Protein AF-A0A9D5HM22-F1 (afdb_monomer_lite)

Structure (mmCIF, N/CA/C/O backbone):
data_AF-A0A9D5HM22-F1
#
_entry.id   AF-A0A9D5HM22-F1
#
loop_
_atom_site.group_PDB
_atom_site.id
_atom_site.type_symbol
_atom_site.label_atom_id
_atom_site.label_alt_id
_atom_site.label_comp_id
_atom_site.label_asym_id
_atom_site.label_entity_id
_atom_site.label_seq_id
_atom_site.pdbx_PDB_ins_code
_atom_site.Cartn_x
_atom_site.Cartn_y
_atom_site.Cartn_z
_atom_site.occupancy
_atom_site.B_iso_or_equiv
_atom_site.auth_seq_id
_atom_site.auth_comp_id
_atom_site.auth_asym_id
_atom_site.auth_atom_id
_atom_site.pdbx_PDB_model_num
ATOM 1 N N . MET A 1 1 ? -10.443 -5.297 -2.983 1.00 92.12 1 MET A N 1
ATOM 2 C CA . MET A 1 1 ? -9.028 -5.478 -3.339 1.00 92.12 1 MET A CA 1
ATOM 3 C C . MET A 1 1 ? -8.253 -5.676 -2.056 1.00 92.12 1 MET A C 1
ATOM 5 O O . MET A 1 1 ? -8.544 -4.969 -1.092 1.00 92.12 1 MET A O 1
ATOM 9 N N . PRO A 1 2 ? -7.301 -6.613 -2.007 1.00 94.88 2 PRO A N 1
ATOM 10 C CA . PRO A 1 2 ? -6.424 -6.760 -0.857 1.00 94.88 2 PRO A CA 1
ATOM 11 C C . PRO A 1 2 ? -5.623 -5.478 -0.604 1.00 94.88 2 PRO A C 1
ATOM 13 O O . PRO A 1 2 ? -5.196 -4.799 -1.541 1.00 94.88 2 PRO A O 1
ATOM 16 N N . MET A 1 3 ? -5.405 -5.179 0.677 1.00 96.56 3 MET A N 1
ATOM 17 C CA . MET A 1 3 ? -4.401 -4.218 1.127 1.00 96.56 3 MET A CA 1
ATOM 18 C C . MET A 1 3 ? -3.276 -4.972 1.835 1.00 96.56 3 MET A C 1
ATOM 20 O O . MET A 1 3 ? -3.534 -5.778 2.735 1.00 96.56 3 MET A O 1
ATOM 24 N N . VAL A 1 4 ? -2.039 -4.686 1.434 1.00 95.44 4 VAL A N 1
ATOM 25 C CA . VAL A 1 4 ? -0.818 -5.253 2.011 1.00 95.44 4 VAL A CA 1
ATOM 26 C C . VAL A 1 4 ? 0.043 -4.116 2.552 1.00 95.44 4 VAL A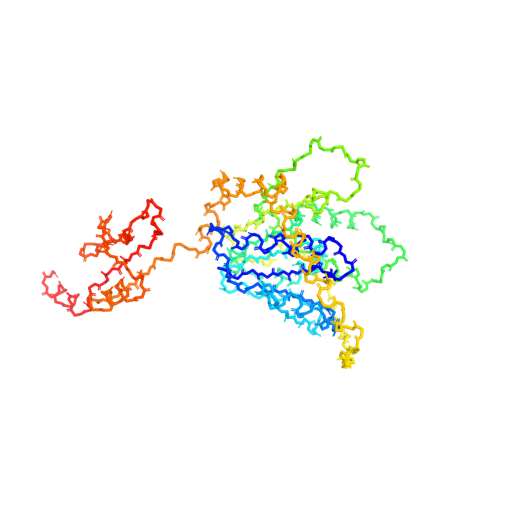 C 1
ATOM 28 O O . VAL A 1 4 ? 0.354 -3.180 1.820 1.00 95.44 4 VAL A O 1
ATOM 31 N N . ILE A 1 5 ? 0.424 -4.190 3.826 1.00 93.12 5 ILE A N 1
ATOM 32 C CA . ILE A 1 5 ? 1.254 -3.189 4.500 1.00 93.12 5 ILE A CA 1
ATOM 33 C C . ILE A 1 5 ? 2.671 -3.729 4.684 1.00 93.12 5 ILE A C 1
ATOM 35 O O . ILE A 1 5 ? 2.845 -4.814 5.248 1.00 93.12 5 ILE A O 1
ATOM 39 N N . TYR A 1 6 ? 3.674 -2.947 4.278 1.00 88.94 6 TYR A N 1
ATOM 40 C CA . TYR A 1 6 ? 5.082 -3.176 4.622 1.00 88.94 6 TYR A CA 1
ATOM 41 C C . TYR A 1 6 ? 5.637 -2.050 5.483 1.00 88.94 6 TYR A C 1
ATOM 43 O O . TYR A 1 6 ? 5.217 -0.906 5.374 1.00 88.94 6 TYR A O 1
ATOM 51 N N . GLY A 1 7 ? 6.617 -2.372 6.328 1.00 78.50 7 GLY A N 1
ATOM 52 C CA . GLY A 1 7 ? 7.385 -1.351 7.044 1.00 78.50 7 GLY A CA 1
ATOM 53 C C . GLY A 1 7 ? 6.631 -0.625 8.161 1.00 78.50 7 GLY A C 1
ATOM 54 O O . GLY A 1 7 ? 7.113 0.403 8.618 1.00 78.50 7 GLY A O 1
ATOM 55 N N . LEU A 1 8 ? 5.501 -1.163 8.640 1.00 84.00 8 LEU A N 1
ATOM 56 C CA . LEU A 1 8 ? 4.695 -0.537 9.698 1.00 84.00 8 LEU A CA 1
ATOM 57 C C . LEU A 1 8 ? 5.488 -0.283 10.995 1.00 84.00 8 LEU A C 1
ATOM 59 O O . LEU A 1 8 ? 5.254 0.702 11.688 1.00 84.00 8 LEU A O 1
ATOM 63 N N . GLY A 1 9 ? 6.429 -1.170 11.330 1.00 79.06 9 GLY A N 1
ATOM 64 C CA . GLY A 1 9 ? 7.150 -1.136 12.602 1.00 79.06 9 GLY A CA 1
ATOM 65 C C . GLY A 1 9 ? 6.296 -1.582 13.797 1.00 79.06 9 GLY A C 1
ATOM 66 O O . GLY A 1 9 ? 5.191 -2.097 13.642 1.00 79.06 9 GLY A O 1
ATOM 67 N N . SER A 1 10 ? 6.840 -1.407 15.005 1.00 83.31 10 SER A N 1
ATOM 68 C CA . SER A 1 10 ? 6.205 -1.822 16.267 1.00 83.31 10 SER A CA 1
ATOM 69 C C . SER A 1 10 ? 5.155 -0.806 16.724 1.00 83.31 10 SER A C 1
ATOM 71 O O . SER A 1 10 ? 5.486 0.336 17.056 1.00 83.31 10 SER A O 1
ATOM 73 N N . ILE A 1 11 ? 3.891 -1.229 16.796 1.00 86.06 11 ILE A N 1
ATOM 74 C CA . ILE A 1 11 ? 2.782 -0.390 17.280 1.00 86.06 11 ILE A CA 1
ATOM 75 C C . ILE A 1 11 ? 2.808 -0.191 18.802 1.00 86.06 11 ILE A C 1
ATOM 77 O O . ILE A 1 11 ? 2.255 0.783 19.303 1.00 86.06 11 ILE A O 1
ATOM 81 N N . GLN A 1 12 ? 3.468 -1.069 19.557 1.00 83.44 12 GLN A N 1
ATOM 82 C CA . GLN A 1 12 ? 3.618 -0.914 21.003 1.00 83.44 12 GLN A CA 1
ATOM 83 C C . GLN A 1 12 ? 4.567 0.235 21.353 1.00 83.44 12 GLN A C 1
ATOM 85 O O . GLN A 1 12 ? 4.335 0.958 22.323 1.00 83.44 12 GLN A O 1
ATOM 90 N N . CYS A 1 13 ? 5.631 0.405 20.564 1.00 77.38 13 CYS A N 1
ATOM 91 C CA . CYS A 1 13 ? 6.714 1.338 20.866 1.00 77.38 13 CYS A CA 1
ATOM 92 C C . CYS A 1 13 ? 6.671 2.621 20.027 1.00 77.38 13 CYS A C 1
ATOM 94 O O . CYS A 1 13 ? 7.284 3.616 20.411 1.00 77.38 13 CYS A O 1
ATOM 96 N N . SER A 1 14 ? 5.966 2.626 18.892 1.00 78.56 14 SER A N 1
ATOM 97 C CA . SER A 1 14 ? 5.944 3.761 17.968 1.00 78.56 14 SER A CA 1
ATOM 98 C C . SER A 1 14 ? 4.543 4.340 17.823 1.00 78.56 14 SER A C 1
ATOM 100 O O . SER A 1 14 ? 3.608 3.676 17.379 1.00 78.56 14 SER A O 1
ATOM 102 N N . TYR A 1 15 ? 4.396 5.621 18.171 1.00 81.00 15 TYR A N 1
ATOM 103 C CA . TYR A 1 15 ? 3.183 6.375 17.853 1.00 81.00 15 TYR A CA 1
ATOM 104 C C . TYR A 1 15 ? 2.975 6.475 16.335 1.00 81.00 15 TYR A C 1
ATOM 106 O O . TYR A 1 15 ? 1.860 6.275 15.869 1.00 81.00 15 TYR A O 1
ATOM 114 N N . ALA A 1 16 ? 4.047 6.646 15.553 1.00 80.25 16 ALA A N 1
ATOM 115 C CA . ALA A 1 16 ? 3.956 6.679 14.093 1.00 80.25 16 ALA A CA 1
ATOM 116 C C . ALA A 1 16 ? 3.427 5.363 13.500 1.00 80.25 16 ALA A C 1
ATOM 118 O O . ALA A 1 16 ? 2.572 5.392 12.622 1.00 80.25 16 ALA A O 1
ATOM 119 N N . ALA A 1 17 ? 3.858 4.212 14.029 1.00 84.06 17 ALA A N 1
ATOM 120 C CA . ALA A 1 17 ? 3.351 2.907 13.598 1.00 84.06 17 ALA A CA 1
ATOM 121 C C . ALA A 1 17 ? 1.854 2.748 13.907 1.00 84.06 17 ALA A C 1
ATOM 123 O O . ALA A 1 17 ? 1.083 2.277 13.071 1.00 84.06 17 ALA A O 1
ATOM 124 N N . ARG A 1 18 ? 1.412 3.184 15.096 1.00 88.31 18 ARG A N 1
ATOM 125 C CA . ARG A 1 18 ? -0.017 3.196 15.457 1.00 88.31 18 ARG A CA 1
ATOM 126 C C . ARG A 1 18 ? -0.817 4.091 14.528 1.00 88.31 18 ARG A C 1
ATOM 128 O O . ARG A 1 18 ? -1.874 3.688 14.055 1.00 88.31 18 ARG A O 1
ATOM 135 N N . PHE A 1 19 ? -0.289 5.273 14.239 1.00 87.19 19 PHE A N 1
ATOM 136 C CA . PHE A 1 19 ? -0.920 6.250 13.368 1.00 87.19 19 PHE A CA 1
ATOM 137 C C . PHE A 1 19 ? -1.074 5.724 11.935 1.00 87.19 19 PHE A C 1
ATOM 139 O O . PHE A 1 19 ? -2.154 5.792 11.356 1.00 87.19 19 PHE A O 1
ATOM 146 N N . GLN A 1 20 ? -0.033 5.098 11.389 1.00 88.06 20 GLN A N 1
ATOM 147 C CA . GLN A 1 20 ? -0.060 4.460 10.070 1.00 88.06 20 GLN A CA 1
ATOM 148 C C . GLN A 1 20 ? -1.038 3.282 10.018 1.00 88.06 20 GLN A C 1
ATOM 150 O O . GLN A 1 20 ? -1.771 3.127 9.041 1.00 88.06 20 GLN A O 1
ATOM 155 N N . LEU A 1 21 ? -1.106 2.465 11.073 1.00 92.50 21 LEU A N 1
ATOM 156 C CA . LEU A 1 21 ? -2.092 1.388 11.147 1.00 92.50 21 LEU A CA 1
ATOM 157 C C . LEU A 1 21 ? -3.516 1.947 11.216 1.00 92.50 21 LEU A C 1
ATOM 159 O O . LEU A 1 21 ? -4.390 1.480 10.489 1.00 92.50 21 LEU A O 1
ATOM 163 N N . ALA A 1 22 ? -3.748 2.957 12.056 1.00 93.81 22 ALA A N 1
ATOM 164 C CA . ALA A 1 22 ? -5.028 3.650 12.143 1.00 93.81 22 ALA A CA 1
ATOM 165 C C . ALA A 1 22 ? -5.446 4.206 10.777 1.00 93.81 22 ALA A C 1
ATOM 167 O O . ALA A 1 22 ? -6.582 4.021 10.348 1.00 93.81 22 ALA A O 1
ATOM 168 N N . TYR A 1 23 ? -4.500 4.794 10.052 1.00 91.38 23 TYR A N 1
ATOM 169 C CA . TYR A 1 23 ? -4.712 5.309 8.711 1.00 91.38 23 TYR A CA 1
ATOM 170 C C . TYR A 1 23 ? -5.111 4.219 7.714 1.00 91.38 23 TYR A C 1
ATOM 172 O O . TYR A 1 23 ? -6.118 4.360 7.026 1.00 91.38 23 TYR A O 1
ATOM 180 N N . ALA A 1 24 ? -4.406 3.088 7.683 1.00 93.62 24 ALA A N 1
ATOM 181 C CA . ALA A 1 24 ? -4.777 1.953 6.839 1.00 93.62 24 ALA A CA 1
ATOM 182 C C . ALA A 1 24 ? -6.176 1.396 7.170 1.00 93.62 24 ALA A C 1
ATOM 184 O O . ALA A 1 24 ? -6.954 1.058 6.274 1.00 93.62 24 ALA A O 1
ATOM 185 N N . LEU A 1 25 ? -6.519 1.329 8.462 1.00 95.25 25 LEU A N 1
ATOM 186 C CA . LEU A 1 25 ? -7.837 0.892 8.925 1.00 95.25 25 LEU A CA 1
ATOM 187 C C . LEU A 1 25 ? -8.950 1.843 8.476 1.00 95.25 25 LEU A C 1
ATOM 189 O O . LEU A 1 25 ? -10.038 1.372 8.145 1.00 95.25 25 LEU A O 1
ATOM 193 N N . LEU A 1 26 ? -8.674 3.147 8.452 1.00 93.31 26 LEU A N 1
ATOM 194 C CA . LEU A 1 26 ? -9.595 4.171 7.976 1.00 93.31 26 LEU A CA 1
ATOM 195 C C . LEU A 1 26 ? -9.706 4.190 6.446 1.00 93.31 26 LEU A C 1
ATOM 197 O O . LEU A 1 26 ? -10.816 4.261 5.927 1.00 93.31 26 LEU A O 1
ATOM 201 N N . LEU A 1 27 ? -8.602 4.010 5.712 1.00 91.00 27 LEU A N 1
ATOM 202 C CA . LEU A 1 27 ? -8.627 3.838 4.254 1.00 91.00 27 LEU A CA 1
ATOM 203 C C . LEU A 1 27 ? -9.544 2.689 3.832 1.00 91.00 27 LEU A C 1
ATOM 205 O O . LEU A 1 27 ? -10.263 2.803 2.843 1.00 91.00 27 LEU A O 1
ATOM 209 N N . ARG A 1 28 ? -9.574 1.594 4.601 1.00 92.75 28 ARG A N 1
ATOM 210 C CA . ARG A 1 28 ? -10.496 0.474 4.359 1.00 92.75 28 ARG A CA 1
ATOM 211 C C . ARG A 1 28 ? -11.974 0.882 4.414 1.00 92.75 28 ARG A C 1
ATOM 213 O O . ARG A 1 28 ? -12.803 0.210 3.806 1.00 92.75 28 ARG A O 1
ATOM 220 N N . GLU A 1 29 ? -12.317 1.960 5.116 1.00 90.50 29 GLU A N 1
ATOM 221 C CA . GLU A 1 29 ? -13.684 2.495 5.180 1.00 90.50 29 GLU A CA 1
ATOM 222 C C . GLU A 1 29 ? -14.046 3.366 3.964 1.00 90.50 29 GLU A C 1
ATOM 224 O O . GLU A 1 29 ? -15.225 3.660 3.760 1.00 90.50 29 GLU A O 1
ATOM 229 N N . VAL A 1 30 ? -13.071 3.747 3.130 1.00 87.00 30 VAL A N 1
ATOM 230 C CA . VAL A 1 30 ? -13.307 4.500 1.891 1.00 87.00 30 VAL A CA 1
ATOM 231 C C . VAL A 1 30 ? -13.898 3.563 0.834 1.00 87.00 30 VAL A C 1
ATOM 233 O O . VAL A 1 30 ? -13.234 2.660 0.315 1.00 87.00 30 VAL A O 1
ATOM 236 N N . ALA A 1 31 ? -15.176 3.773 0.514 1.00 83.00 31 ALA A N 1
ATOM 237 C CA . ALA A 1 31 ? -15.968 2.874 -0.325 1.00 83.00 31 ALA A CA 1
ATOM 238 C C . ALA A 1 31 ? -15.401 2.722 -1.747 1.00 83.00 31 ALA A C 1
ATOM 240 O O . ALA A 1 31 ? -15.465 1.640 -2.335 1.00 83.00 31 ALA A O 1
ATOM 241 N N . GLU A 1 32 ? -14.813 3.788 -2.283 1.00 81.75 32 GLU A N 1
ATOM 242 C CA . GLU A 1 32 ? -14.214 3.876 -3.613 1.00 81.75 32 GLU A CA 1
ATOM 243 C C . GLU A 1 32 ? -13.035 2.910 -3.768 1.00 81.75 32 GLU A C 1
ATOM 245 O O . GLU A 1 32 ? -12.863 2.312 -4.833 1.00 81.75 32 GLU A O 1
ATOM 250 N N . LEU A 1 33 ? -12.265 2.705 -2.693 1.00 85.69 33 LEU A N 1
ATOM 251 C CA . LEU A 1 33 ? -11.104 1.818 -2.686 1.00 85.69 33 LEU A CA 1
ATOM 252 C C . LEU A 1 33 ? -11.502 0.340 -2.645 1.00 85.69 33 LEU A C 1
ATOM 254 O O . LEU A 1 33 ? -10.717 -0.515 -3.047 1.00 85.69 33 LEU A O 1
ATOM 258 N N . LYS A 1 34 ? -12.718 0.015 -2.181 1.00 89.06 34 LYS A N 1
ATOM 259 C CA . LYS A 1 34 ? -13.231 -1.365 -2.080 1.00 89.06 34 LYS A CA 1
ATOM 260 C C . LYS A 1 34 ? -12.215 -2.317 -1.434 1.00 89.06 34 LYS A C 1
ATOM 262 O O . LYS A 1 34 ? -12.038 -3.441 -1.914 1.00 89.06 34 LYS A O 1
ATOM 267 N N . ILE A 1 35 ? -11.500 -1.859 -0.407 1.00 91.69 35 ILE A N 1
ATOM 268 C CA . ILE A 1 35 ? -10.484 -2.661 0.280 1.00 91.69 35 ILE A CA 1
ATOM 269 C C . ILE A 1 35 ? -11.167 -3.814 1.015 1.00 91.69 35 ILE A C 1
ATOM 271 O O . ILE A 1 35 ? -12.253 -3.664 1.579 1.00 91.69 35 ILE A O 1
ATOM 275 N N . ASP A 1 36 ? -10.542 -4.985 0.978 1.00 93.06 36 ASP A N 1
ATOM 276 C CA . ASP A 1 36 ? -11.074 -6.170 1.634 1.00 93.06 36 ASP A CA 1
ATOM 277 C C . ASP A 1 36 ? -11.100 -5.984 3.160 1.00 93.06 36 ASP A C 1
ATOM 279 O O . ASP A 1 36 ? -10.335 -5.217 3.745 1.00 93.06 36 ASP A O 1
ATOM 283 N N . ARG A 1 37 ? -12.003 -6.704 3.837 1.00 90.25 37 ARG A N 1
ATOM 284 C CA . ARG A 1 37 ? -12.166 -6.566 5.292 1.00 90.25 37 ARG A CA 1
ATOM 285 C C . ARG A 1 37 ? -10.871 -6.882 6.050 1.00 90.25 37 ARG A C 1
ATOM 287 O O . ARG A 1 37 ? -10.575 -6.208 7.038 1.00 90.25 37 ARG A O 1
ATOM 294 N N . GLU A 1 38 ? -10.158 -7.918 5.609 1.00 94.31 38 GLU A N 1
ATOM 295 C CA . GLU A 1 38 ? -8.887 -8.340 6.193 1.00 94.31 38 GLU A CA 1
ATOM 296 C C . GLU A 1 38 ? -7.718 -7.611 5.520 1.00 94.31 38 GLU A C 1
ATOM 298 O O . GLU A 1 38 ? -7.506 -7.752 4.317 1.00 94.31 38 GLU A O 1
ATOM 303 N N . ILE A 1 39 ? -6.953 -6.846 6.302 1.00 95.75 39 ILE A N 1
ATOM 304 C CA . ILE A 1 39 ? -5.722 -6.185 5.846 1.00 95.75 39 ILE A CA 1
ATOM 305 C C . ILE A 1 39 ? -4.534 -7.077 6.195 1.00 95.75 39 ILE A C 1
ATOM 307 O O . ILE A 1 39 ? -4.435 -7.556 7.325 1.00 95.75 39 ILE A O 1
ATOM 311 N N . THR A 1 40 ? -3.614 -7.290 5.257 1.00 94.56 40 THR A N 1
ATOM 312 C CA . THR A 1 40 ? -2.395 -8.062 5.522 1.00 94.56 40 THR A CA 1
ATOM 313 C C . THR A 1 40 ? -1.256 -7.138 5.931 1.00 94.56 40 THR A C 1
ATOM 315 O O . THR A 1 40 ? -0.927 -6.203 5.213 1.00 94.56 40 THR A O 1
ATOM 318 N N . ILE A 1 41 ? -0.627 -7.420 7.066 1.00 91.38 41 ILE A N 1
ATOM 319 C CA . ILE A 1 41 ? 0.565 -6.732 7.560 1.00 91.38 41 ILE A CA 1
ATOM 320 C C . ILE A 1 41 ? 1.725 -7.708 7.476 1.00 91.38 41 ILE A C 1
ATOM 322 O O . ILE A 1 41 ? 1.700 -8.777 8.088 1.00 91.38 41 ILE A O 1
ATOM 326 N N . CYS A 1 42 ? 2.733 -7.341 6.702 1.00 88.19 42 CYS A N 1
ATOM 327 C CA . CYS A 1 42 ? 3.924 -8.145 6.515 1.00 88.19 42 CYS A CA 1
ATOM 328 C C . CYS A 1 42 ? 5.074 -7.556 7.332 1.00 88.19 42 CYS A C 1
ATOM 330 O O . CYS A 1 42 ? 5.423 -6.384 7.177 1.00 88.19 42 CYS A O 1
ATOM 332 N N . CYS A 1 43 ? 5.673 -8.393 8.175 1.00 78.44 43 CYS A N 1
ATOM 333 C CA . CYS A 1 43 ? 6.751 -8.013 9.084 1.00 78.44 43 CYS A CA 1
ATOM 334 C C . CYS A 1 43 ? 7.993 -8.875 8.822 1.00 78.44 43 CYS A C 1
ATOM 336 O O . CYS A 1 43 ? 7.874 -10.063 8.510 1.00 78.44 43 CYS A O 1
ATOM 338 N N . ASP A 1 44 ? 9.178 -8.278 8.949 1.00 66.81 44 ASP A N 1
ATOM 339 C CA . ASP A 1 44 ? 10.482 -8.952 8.870 1.00 66.81 44 ASP A CA 1
ATOM 340 C C . ASP A 1 44 ? 10.950 -9.511 10.222 1.00 66.81 44 ASP A C 1
ATOM 342 O O . ASP A 1 44 ? 11.789 -10.412 10.258 1.00 66.81 44 ASP A O 1
ATOM 346 N N . ASP A 1 45 ? 10.408 -9.011 11.332 1.00 60.47 45 ASP A N 1
ATOM 347 C CA . ASP A 1 45 ? 10.821 -9.441 12.662 1.00 60.47 45 ASP A CA 1
ATOM 348 C C . ASP A 1 45 ? 10.131 -10.747 13.096 1.00 60.47 45 ASP A C 1
ATOM 350 O O . ASP A 1 45 ? 8.922 -10.809 13.329 1.00 60.47 45 ASP A O 1
ATOM 354 N N . ILE A 1 46 ? 10.946 -11.798 13.240 1.00 46.06 46 ILE A N 1
ATOM 355 C CA . ILE A 1 46 ? 10.601 -13.120 13.794 1.00 46.06 46 ILE A CA 1
ATOM 356 C C . ILE A 1 46 ? 10.101 -13.008 15.249 1.00 46.06 46 ILE A C 1
ATOM 358 O O . ILE A 1 46 ? 9.479 -13.938 15.763 1.00 46.06 46 ILE A O 1
ATOM 362 N N . SER A 1 47 ? 10.322 -11.868 15.907 1.00 48.06 47 SER A N 1
ATOM 363 C CA . SER A 1 47 ? 9.774 -11.534 17.218 1.00 48.06 47 SER A CA 1
ATOM 364 C C . SER A 1 47 ? 8.421 -10.823 17.140 1.00 48.06 47 SER A C 1
ATOM 366 O O . SER A 1 47 ? 8.198 -9.868 17.877 1.00 48.06 47 SER A O 1
ATOM 368 N N . SER A 1 48 ? 7.491 -11.284 16.286 1.00 59.53 48 SER A N 1
ATOM 369 C CA . SER A 1 48 ? 6.110 -10.785 16.305 1.00 59.53 48 SER A CA 1
ATOM 370 C C . SER A 1 48 ? 5.599 -10.826 17.742 1.00 59.53 48 SER A C 1
ATOM 372 O O . SER A 1 48 ? 5.325 -11.902 18.285 1.00 59.53 48 SER A O 1
ATOM 374 N N . ASN A 1 49 ? 5.562 -9.658 18.378 1.00 72.88 49 ASN A N 1
ATOM 375 C CA . ASN A 1 49 ? 5.211 -9.541 19.771 1.00 72.88 49 ASN A CA 1
ATOM 376 C C . ASN A 1 49 ? 3.778 -10.073 19.887 1.00 72.88 49 ASN A C 1
ATOM 378 O O . ASN A 1 49 ? 2.891 -9.520 19.234 1.00 72.88 49 ASN A O 1
ATOM 382 N N . PRO A 1 50 ? 3.517 -11.138 20.665 1.00 79.69 50 PRO A N 1
ATOM 383 C CA . PRO A 1 50 ? 2.185 -11.729 20.731 1.00 79.69 50 PRO A CA 1
ATOM 384 C C . PRO A 1 50 ? 1.102 -10.727 21.152 1.00 79.69 50 PRO A C 1
ATOM 386 O O . PRO A 1 50 ? -0.054 -10.860 20.744 1.00 79.69 50 PRO A O 1
ATOM 389 N N . VAL A 1 51 ? 1.476 -9.712 21.939 1.00 84.44 51 VAL A N 1
ATOM 390 C CA . VAL A 1 51 ? 0.612 -8.591 22.318 1.00 84.44 51 VAL A CA 1
ATOM 391 C C . VAL A 1 51 ? 0.250 -7.759 21.092 1.00 84.44 51 VAL A C 1
ATOM 393 O O . VAL A 1 51 ? -0.933 -7.520 20.849 1.00 84.44 51 VAL A O 1
ATOM 396 N N . GLU A 1 52 ? 1.238 -7.373 20.282 1.00 86.50 52 GLU A N 1
ATOM 397 C CA . GLU A 1 52 ? 1.008 -6.626 19.042 1.00 86.50 52 GLU A CA 1
ATOM 398 C C . GLU A 1 52 ? 0.223 -7.445 18.023 1.00 86.50 52 GLU A C 1
ATOM 400 O O . GLU A 1 52 ? -0.770 -6.961 17.493 1.00 86.50 52 GLU A O 1
ATOM 405 N N . GLU A 1 53 ? 0.608 -8.699 17.779 1.00 87.31 53 GLU A N 1
ATOM 406 C CA . GLU A 1 53 ? -0.086 -9.574 16.835 1.00 87.31 53 GLU A CA 1
ATOM 407 C C . GLU A 1 53 ? -1.562 -9.725 17.224 1.00 87.31 53 GLU A C 1
ATOM 409 O O . GLU A 1 53 ? -2.453 -9.667 16.373 1.00 87.31 53 GLU A O 1
ATOM 414 N N . LYS A 1 54 ? -1.843 -9.880 18.522 1.00 89.38 54 LYS A N 1
ATOM 415 C CA . LYS A 1 54 ? -3.211 -9.986 19.027 1.00 89.38 54 LYS A CA 1
ATOM 416 C C . LYS A 1 54 ? -3.968 -8.661 18.940 1.00 89.38 54 LYS A C 1
ATOM 418 O O . LYS A 1 54 ? -5.145 -8.687 18.577 1.00 89.38 54 LYS A O 1
ATOM 423 N N . ALA A 1 55 ? -3.324 -7.528 19.220 1.00 90.25 55 ALA A N 1
ATOM 424 C CA . ALA A 1 55 ? -3.920 -6.204 19.040 1.00 90.25 55 ALA A CA 1
ATOM 425 C C . ALA A 1 55 ? -4.254 -5.940 17.560 1.00 90.25 55 ALA A C 1
ATOM 427 O O . ALA A 1 55 ? -5.384 -5.589 17.235 1.00 90.25 55 ALA A O 1
ATOM 428 N N . ILE A 1 56 ? -3.323 -6.225 16.649 1.00 91.94 56 ILE A N 1
ATOM 429 C CA . ILE A 1 56 ? -3.496 -6.120 15.194 1.00 91.94 56 ILE A CA 1
ATOM 430 C C . ILE A 1 56 ? -4.663 -6.997 14.717 1.00 91.94 56 ILE A C 1
ATOM 432 O O . ILE A 1 56 ? -5.558 -6.524 14.011 1.00 91.94 56 ILE A O 1
ATOM 436 N N . LYS A 1 57 ? -4.711 -8.264 15.148 1.00 92.06 57 LYS A N 1
ATOM 437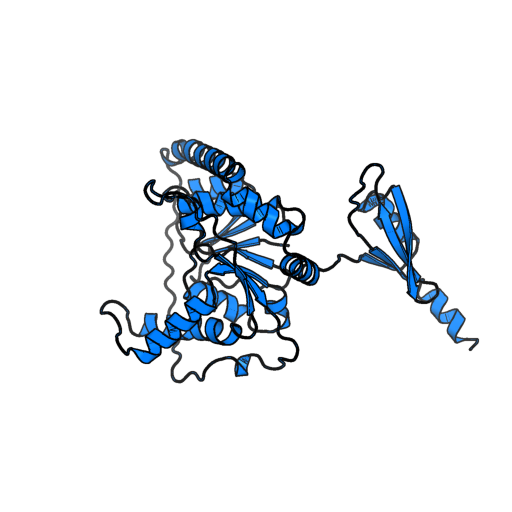 C CA . LYS A 1 57 ? -5.805 -9.188 14.802 1.00 92.06 57 LYS A CA 1
ATOM 438 C C . LYS A 1 57 ? -7.164 -8.719 15.312 1.00 92.06 57 LYS A C 1
ATOM 440 O O . LYS A 1 57 ? -8.167 -8.938 14.633 1.00 92.06 57 LYS A O 1
ATOM 445 N N . ALA A 1 58 ? -7.215 -8.044 16.461 1.00 92.25 58 ALA A N 1
ATOM 446 C CA . ALA A 1 58 ? -8.459 -7.490 16.995 1.00 92.25 58 ALA A CA 1
ATOM 447 C C . ALA A 1 58 ? -9.084 -6.427 16.068 1.00 92.25 58 ALA A C 1
ATOM 449 O O . ALA A 1 58 ? -10.307 -6.298 16.037 1.00 92.25 58 ALA A O 1
ATOM 450 N N . HIS A 1 59 ? -8.281 -5.741 15.247 1.00 92.50 59 HIS A N 1
ATOM 451 C CA . HIS A 1 59 ? -8.752 -4.762 14.256 1.00 92.50 59 HIS A CA 1
ATOM 452 C C . HIS A 1 59 ? -9.052 -5.365 12.866 1.00 92.50 59 HIS A C 1
ATOM 454 O O . HIS A 1 59 ? -9.331 -4.641 11.900 1.00 92.50 59 HIS A O 1
ATOM 460 N N . GLY A 1 60 ? -9.064 -6.699 12.763 1.00 91.38 60 GLY A N 1
ATOM 461 C CA . GLY A 1 60 ? -9.352 -7.416 11.522 1.00 91.38 60 GLY A CA 1
ATOM 462 C C . GLY A 1 60 ? -8.172 -7.439 10.556 1.00 91.38 60 GLY A C 1
ATOM 463 O O . GLY A 1 60 ? -8.385 -7.448 9.350 1.00 91.38 60 GLY A O 1
ATOM 464 N N . CYS A 1 61 ? -6.946 -7.417 11.072 1.00 94.44 61 CYS A N 1
ATOM 465 C CA . CYS A 1 61 ? -5.738 -7.549 10.269 1.00 94.44 61 CYS A CA 1
ATOM 466 C C . CYS A 1 61 ? -5.109 -8.935 10.448 1.00 94.44 61 CYS A C 1
ATOM 468 O O . CYS A 1 61 ? -5.199 -9.557 11.508 1.00 94.44 61 CYS A O 1
ATOM 470 N N . LYS A 1 62 ? -4.411 -9.401 9.419 1.00 92.38 62 LYS A N 1
ATOM 471 C CA . LYS A 1 62 ? -3.600 -10.614 9.438 1.00 92.38 62 LYS A CA 1
ATOM 472 C C . LYS A 1 62 ? -2.129 -10.231 9.482 1.00 92.38 62 LYS A C 1
ATOM 474 O O . LYS A 1 62 ? -1.689 -9.418 8.680 1.00 92.38 62 LYS A O 1
ATOM 479 N N . VAL A 1 63 ? -1.363 -10.866 10.364 1.00 88.62 63 VAL A N 1
ATOM 480 C CA . VAL A 1 63 ? 0.099 -10.736 10.389 1.00 88.62 63 VAL A CA 1
ATOM 481 C C . VAL A 1 63 ? 0.717 -11.884 9.598 1.00 88.62 63 VAL A C 1
ATOM 483 O O . VAL A 1 63 ? 0.365 -13.048 9.803 1.00 88.62 63 VAL A O 1
ATOM 486 N N . VAL A 1 64 ? 1.615 -11.554 8.674 1.00 87.12 64 VAL A N 1
ATOM 487 C CA . VAL A 1 64 ? 2.397 -12.509 7.886 1.00 87.12 64 VAL A CA 1
ATOM 488 C C . VAL A 1 64 ? 3.873 -12.251 8.145 1.00 87.12 64 VAL A C 1
ATOM 490 O O . VAL A 1 64 ? 4.384 -11.165 7.879 1.00 87.12 64 VAL A O 1
ATOM 493 N N . LEU A 1 65 ? 4.556 -13.269 8.661 1.00 78.94 65 LEU A N 1
ATOM 494 C CA . LEU A 1 65 ? 5.991 -13.216 8.893 1.00 78.94 65 LEU A CA 1
ATOM 495 C C . LEU A 1 65 ? 6.747 -13.538 7.600 1.00 78.94 65 LEU A C 1
ATOM 497 O O . LEU A 1 65 ? 6.539 -14.600 7.009 1.00 78.94 65 LEU A O 1
ATOM 501 N N . MET A 1 66 ? 7.648 -12.648 7.188 1.00 73.62 66 MET A N 1
ATOM 502 C CA . MET A 1 66 ? 8.493 -12.844 6.010 1.00 73.62 66 MET A CA 1
ATOM 503 C C . MET A 1 66 ? 9.786 -13.557 6.418 1.00 73.62 66 MET A C 1
ATOM 505 O O . MET A 1 66 ? 10.765 -12.939 6.826 1.00 73.62 66 MET A O 1
ATOM 509 N N . THR A 1 67 ? 9.780 -14.888 6.344 1.00 63.78 67 THR A N 1
ATOM 510 C CA . THR A 1 67 ? 10.842 -15.741 6.911 1.00 63.78 67 THR A CA 1
ATOM 511 C C . THR A 1 67 ? 12.191 -15.662 6.196 1.00 63.78 67 THR A C 1
ATOM 513 O O . THR A 1 67 ? 13.197 -16.060 6.772 1.00 63.78 67 THR A O 1
ATOM 516 N N . ASP A 1 68 ? 12.225 -15.185 4.952 1.00 68.25 68 ASP A N 1
ATOM 517 C CA . ASP A 1 68 ? 13.443 -15.026 4.145 1.00 68.25 68 ASP A CA 1
ATOM 518 C C . ASP A 1 68 ? 13.952 -13.573 4.101 1.00 68.25 68 ASP A C 1
ATOM 520 O O . ASP A 1 68 ? 14.872 -13.254 3.345 1.00 68.25 68 ASP A O 1
ATOM 524 N N . GLY A 1 69 ? 13.335 -12.682 4.888 1.00 65.69 69 GLY A N 1
ATOM 525 C CA . GLY A 1 69 ? 13.679 -11.264 4.947 1.00 65.69 69 GLY A CA 1
ATOM 526 C C . GLY A 1 69 ? 13.366 -10.476 3.671 1.00 65.69 69 GLY A C 1
ATOM 527 O O . GLY A 1 69 ? 13.825 -9.339 3.557 1.00 65.69 69 GLY A O 1
ATOM 528 N N . ARG A 1 70 ? 12.615 -11.047 2.716 1.00 71.56 70 ARG A N 1
ATOM 529 C CA . ARG A 1 70 ? 12.230 -10.374 1.469 1.00 71.56 70 ARG A CA 1
ATOM 530 C C . ARG A 1 70 ? 10.731 -10.141 1.392 1.00 71.56 70 ARG A C 1
ATOM 532 O O . ARG A 1 70 ? 9.925 -11.034 1.633 1.00 71.56 70 ARG A O 1
ATOM 539 N N . PHE A 1 71 ? 10.343 -8.955 0.948 1.00 75.44 71 PHE A N 1
ATOM 540 C CA . PHE A 1 71 ? 8.943 -8.539 0.880 1.00 75.44 71 PHE A CA 1
ATOM 541 C C . PHE A 1 71 ? 8.373 -8.749 -0.529 1.00 75.44 71 PHE A C 1
ATOM 543 O O . PHE A 1 71 ? 8.262 -7.821 -1.322 1.00 75.44 71 PHE A O 1
ATOM 550 N N . ARG A 1 72 ? 8.063 -10.010 -0.861 1.00 82.19 72 ARG A N 1
ATOM 551 C CA . ARG A 1 72 ? 7.752 -10.456 -2.235 1.00 82.19 72 ARG A CA 1
ATOM 552 C C . ARG A 1 72 ? 6.306 -10.909 -2.427 1.00 82.19 72 ARG A C 1
ATOM 554 O O . ARG A 1 72 ? 6.052 -12.056 -2.791 1.00 82.19 72 ARG A O 1
ATOM 561 N N . TRP A 1 73 ? 5.346 -10.027 -2.185 1.00 89.69 73 TRP A N 1
ATOM 562 C CA . TRP A 1 73 ? 3.946 -10.330 -2.486 1.00 89.69 73 TRP A CA 1
ATOM 563 C C . TRP A 1 73 ? 3.646 -10.156 -3.976 1.00 89.69 73 TRP A C 1
ATOM 565 O O . TRP A 1 73 ? 3.999 -9.136 -4.565 1.00 89.69 73 TRP A O 1
ATOM 575 N N . THR A 1 74 ? 2.975 -11.134 -4.585 1.00 91.69 74 THR A N 1
ATOM 576 C CA . THR A 1 74 ? 2.570 -11.063 -5.993 1.00 91.69 74 THR A CA 1
ATOM 577 C C . THR A 1 74 ? 1.211 -10.382 -6.142 1.00 91.69 74 THR A C 1
ATOM 579 O O . THR A 1 74 ? 0.231 -10.756 -5.501 1.00 91.69 74 THR A O 1
ATOM 582 N N . ALA A 1 75 ? 1.139 -9.377 -7.011 1.00 92.56 75 ALA A N 1
ATOM 583 C CA . ALA A 1 75 ? -0.084 -8.669 -7.375 1.00 92.56 75 ALA A CA 1
ATOM 584 C C . ALA A 1 75 ? -0.825 -9.416 -8.496 1.00 92.56 75 ALA A C 1
ATOM 586 O O . ALA A 1 75 ? -0.987 -8.923 -9.614 1.00 92.56 75 ALA A O 1
ATOM 587 N N . ASP A 1 76 ? -1.231 -10.657 -8.219 1.00 90.50 76 ASP A N 1
ATOM 588 C CA . ASP A 1 76 ? -1.999 -11.448 -9.185 1.00 90.50 76 ASP A CA 1
ATOM 589 C C . ASP A 1 76 ? -3.433 -10.897 -9.342 1.00 90.50 76 ASP A C 1
ATOM 591 O O . ASP A 1 76 ? -3.988 -10.956 -10.439 1.00 90.50 76 ASP A O 1
ATOM 595 N N . ASP A 1 77 ? -3.967 -10.250 -8.304 1.00 90.44 77 ASP A N 1
ATOM 596 C CA . ASP A 1 77 ? -5.200 -9.455 -8.311 1.00 90.44 77 ASP A CA 1
ATOM 597 C C . ASP A 1 77 ? -4.889 -7.958 -8.104 1.00 90.44 77 ASP A C 1
ATOM 599 O O . ASP A 1 77 ? -3.816 -7.627 -7.583 1.00 90.44 77 ASP A O 1
ATOM 603 N N . PRO A 1 78 ? -5.812 -7.034 -8.454 1.00 93.81 78 PRO A N 1
ATOM 604 C CA . PRO A 1 78 ? -5.685 -5.622 -8.096 1.00 93.81 78 PRO A CA 1
ATOM 605 C C . PRO A 1 78 ? -5.398 -5.480 -6.601 1.00 93.81 78 PRO A C 1
ATOM 607 O O . PRO A 1 78 ? -6.185 -5.969 -5.794 1.00 93.81 78 PRO A O 1
ATOM 610 N N . THR A 1 79 ? -4.276 -4.863 -6.234 1.00 95.38 79 THR A N 1
ATOM 611 C CA . THR A 1 79 ? -3.760 -4.859 -4.856 1.00 95.38 79 THR A CA 1
ATOM 612 C C . THR A 1 79 ? -3.249 -3.474 -4.480 1.00 95.38 79 THR A C 1
ATOM 614 O O . THR A 1 79 ? -2.480 -2.867 -5.227 1.00 95.38 79 THR A O 1
ATOM 617 N N . LEU A 1 80 ? -3.645 -2.998 -3.297 1.00 95.88 80 LEU A N 1
ATOM 618 C CA . LEU A 1 80 ? -3.104 -1.785 -2.694 1.00 95.88 80 LEU A CA 1
ATOM 619 C C . LEU A 1 80 ? -1.935 -2.140 -1.772 1.00 95.88 80 LEU A C 1
ATOM 621 O O . LEU A 1 80 ? -2.113 -2.822 -0.763 1.00 95.88 80 LEU A O 1
ATOM 625 N N . PHE A 1 81 ? -0.750 -1.643 -2.096 1.00 95.88 81 PHE A N 1
ATOM 626 C CA . PHE A 1 81 ? 0.425 -1.723 -1.240 1.00 95.88 81 PHE A CA 1
ATOM 627 C C . PHE A 1 81 ? 0.567 -0.426 -0.460 1.00 95.88 81 PHE A C 1
ATOM 629 O O . PHE A 1 81 ? 0.815 0.623 -1.046 1.00 95.88 81 PHE A O 1
ATOM 636 N N . PHE A 1 82 ? 0.427 -0.490 0.858 1.00 94.38 82 PHE A N 1
ATOM 637 C CA . PHE A 1 82 ? 0.709 0.642 1.728 1.00 94.38 82 PHE A CA 1
ATOM 638 C C . PHE A 1 82 ? 2.118 0.494 2.305 1.00 94.38 82 PHE A C 1
ATOM 640 O O . PHE A 1 82 ? 2.422 -0.469 3.009 1.00 94.38 82 PHE A O 1
ATOM 647 N N . LEU A 1 83 ? 2.987 1.442 1.965 1.00 91.12 83 LEU A N 1
ATOM 648 C CA . LEU A 1 83 ? 4.420 1.416 2.238 1.00 91.12 83 LEU A CA 1
ATOM 649 C C . LEU A 1 83 ? 4.839 2.611 3.115 1.00 91.12 83 LEU A C 1
ATOM 651 O O . LEU A 1 83 ? 5.654 3.436 2.680 1.00 91.12 83 LEU A O 1
ATOM 655 N N . PRO A 1 84 ? 4.305 2.742 4.346 1.00 79.12 84 PRO A N 1
ATOM 656 C CA . PRO A 1 84 ? 4.692 3.822 5.243 1.00 79.12 84 PRO A CA 1
ATOM 657 C C . PRO A 1 84 ? 6.188 3.725 5.564 1.00 79.12 84 PRO A C 1
ATOM 659 O O . PRO A 1 84 ? 6.661 2.693 6.032 1.00 79.12 84 PRO A O 1
ATOM 662 N N . PHE A 1 85 ? 6.952 4.779 5.254 1.00 70.00 85 PHE A N 1
ATOM 663 C CA . PHE A 1 85 ? 8.407 4.868 5.487 1.00 70.00 85 PHE A CA 1
ATOM 664 C C . PHE A 1 85 ? 9.201 3.606 5.121 1.00 70.00 85 PHE A C 1
ATOM 666 O O . PHE A 1 85 ? 10.139 3.196 5.809 1.00 70.00 85 PHE A O 1
ATOM 673 N N . THR A 1 86 ? 8.827 2.979 4.011 1.00 72.69 86 THR A N 1
ATOM 674 C CA . THR A 1 86 ? 9.462 1.743 3.576 1.00 72.69 86 THR A CA 1
ATOM 675 C C . THR A 1 86 ? 10.862 2.012 3.023 1.00 72.69 86 THR A C 1
ATOM 677 O O . THR A 1 86 ? 11.088 2.969 2.283 1.00 72.69 86 THR A O 1
ATOM 680 N N . ARG A 1 87 ? 11.820 1.158 3.403 1.00 76.00 87 ARG A N 1
ATOM 681 C CA . ARG A 1 87 ? 13.190 1.210 2.880 1.00 76.00 87 ARG A CA 1
ATOM 682 C C . ARG A 1 87 ? 13.201 0.836 1.400 1.00 76.00 87 ARG A C 1
ATOM 684 O O . ARG A 1 87 ? 12.454 -0.051 0.986 1.00 76.00 87 ARG A O 1
ATOM 691 N N . THR A 1 88 ? 14.082 1.441 0.613 1.00 76.38 88 THR A N 1
ATOM 692 C CA . THR A 1 88 ? 14.084 1.238 -0.839 1.00 76.38 88 THR A CA 1
ATOM 693 C C . THR A 1 88 ? 14.321 -0.215 -1.248 1.00 76.38 88 THR A C 1
ATOM 695 O O . THR A 1 88 ? 13.805 -0.669 -2.265 1.00 76.38 88 THR A O 1
ATOM 698 N N . GLU A 1 89 ? 15.040 -0.985 -0.433 1.00 80.31 89 GLU A N 1
ATOM 699 C CA . GLU A 1 89 ? 15.273 -2.404 -0.684 1.00 80.31 89 GLU A CA 1
ATOM 700 C C . GLU A 1 89 ? 13.978 -3.226 -0.672 1.00 80.31 89 GLU A C 1
ATOM 702 O O . GLU A 1 89 ? 13.816 -4.131 -1.485 1.00 80.31 89 GLU A O 1
ATOM 707 N N . VAL A 1 90 ? 13.045 -2.878 0.219 1.00 84.31 90 VAL A N 1
ATOM 708 C CA . VAL A 1 90 ? 11.739 -3.540 0.359 1.00 84.31 90 VAL A CA 1
ATOM 709 C C . VAL A 1 90 ? 10.864 -3.246 -0.855 1.00 84.31 90 VAL A C 1
ATOM 711 O O . VAL A 1 90 ? 10.242 -4.154 -1.403 1.00 84.31 90 VAL A O 1
ATOM 714 N N . LEU A 1 91 ? 10.855 -1.991 -1.313 1.00 88.44 91 LEU A N 1
ATOM 715 C CA . LEU A 1 91 ? 10.161 -1.627 -2.543 1.00 88.44 91 LEU A CA 1
ATOM 716 C C . LEU A 1 91 ? 10.781 -2.333 -3.757 1.00 88.44 91 LEU A C 1
ATOM 718 O O . LEU A 1 91 ? 10.051 -2.885 -4.571 1.00 88.44 91 LEU A O 1
ATOM 722 N N . GLY A 1 92 ? 12.110 -2.375 -3.870 1.00 90.12 92 GLY A N 1
ATOM 723 C CA . GLY A 1 92 ? 12.772 -3.064 -4.979 1.00 90.12 92 GLY A CA 1
ATOM 724 C C . GLY A 1 92 ? 12.531 -4.578 -4.992 1.00 90.12 92 GLY A C 1
ATOM 725 O O . GLY A 1 92 ? 12.429 -5.164 -6.065 1.00 90.12 92 GLY A O 1
ATOM 726 N N . ASP A 1 93 ? 12.413 -5.236 -3.834 1.00 88.94 93 ASP A N 1
ATOM 727 C CA . ASP A 1 93 ? 11.981 -6.643 -3.752 1.00 88.94 93 ASP A CA 1
ATOM 728 C C . ASP A 1 93 ? 10.539 -6.834 -4.247 1.00 88.94 93 ASP A C 1
ATOM 730 O O . ASP A 1 93 ? 10.254 -7.783 -4.986 1.00 88.94 93 ASP A O 1
ATOM 734 N N . LEU A 1 94 ? 9.636 -5.928 -3.857 1.00 92.44 94 LEU A N 1
ATOM 735 C CA . LEU A 1 94 ? 8.242 -5.945 -4.297 1.00 92.44 94 LEU A CA 1
ATOM 736 C C . LEU A 1 94 ? 8.127 -5.707 -5.810 1.00 92.44 94 LEU A C 1
ATOM 738 O O . LEU A 1 94 ? 7.352 -6.389 -6.480 1.00 92.44 94 LEU A O 1
ATOM 742 N N . LEU A 1 95 ? 8.894 -4.762 -6.355 1.00 93.75 95 LEU A N 1
ATOM 743 C CA . LEU A 1 95 ? 8.912 -4.480 -7.789 1.00 93.75 95 LEU A CA 1
ATOM 744 C C . LEU A 1 95 ? 9.498 -5.653 -8.580 1.00 93.75 95 LEU A C 1
ATOM 746 O O . LEU A 1 95 ? 8.906 -6.052 -9.576 1.00 93.75 95 LEU A O 1
ATOM 750 N N . GLU A 1 96 ? 10.594 -6.261 -8.116 1.00 92.94 96 GLU A N 1
ATOM 751 C CA . GLU A 1 96 ? 11.217 -7.410 -8.789 1.00 92.94 96 GLU A CA 1
ATOM 752 C C . GLU A 1 96 ? 10.252 -8.585 -8.956 1.00 92.94 96 GLU A C 1
ATOM 754 O O . GLU A 1 96 ? 10.141 -9.144 -10.046 1.00 92.94 96 GLU A O 1
ATOM 759 N N . VAL A 1 97 ? 9.536 -8.981 -7.897 1.00 92.25 97 VAL A N 1
ATOM 760 C CA . VAL A 1 97 ? 8.634 -10.144 -7.987 1.00 92.25 97 VAL A CA 1
ATOM 761 C C . VAL A 1 97 ? 7.427 -9.875 -8.898 1.00 92.25 97 VAL A C 1
ATOM 763 O O . VAL A 1 97 ? 6.816 -10.804 -9.442 1.00 92.25 97 VAL A O 1
ATOM 766 N N . ASN A 1 98 ? 7.098 -8.598 -9.087 1.00 94.50 98 ASN A N 1
ATOM 767 C CA . ASN A 1 98 ? 6.002 -8.145 -9.924 1.00 94.50 98 ASN A CA 1
ATOM 768 C C . ASN A 1 98 ? 6.456 -7.615 -11.284 1.00 94.50 98 ASN A C 1
ATOM 770 O O . ASN A 1 98 ? 5.590 -7.126 -11.992 1.00 94.50 98 ASN A O 1
ATOM 774 N N . TRP A 1 99 ? 7.736 -7.738 -11.670 1.00 94.31 99 TRP A N 1
ATOM 775 C CA . TRP A 1 99 ? 8.343 -7.083 -12.842 1.00 94.31 99 TRP A CA 1
ATOM 776 C C . TRP A 1 99 ? 7.820 -7.593 -14.198 1.00 94.31 99 TRP A C 1
ATOM 778 O O . TRP A 1 99 ? 8.513 -8.240 -14.978 1.00 94.31 99 TRP A O 1
ATOM 788 N N . CYS A 1 100 ? 6.548 -7.334 -14.472 1.00 90.56 100 CYS A N 1
ATOM 789 C CA . CYS A 1 100 ? 5.881 -7.526 -15.745 1.00 90.56 100 CYS A CA 1
ATOM 790 C C . CYS A 1 100 ? 4.676 -6.572 -15.832 1.00 90.56 100 CYS A C 1
ATOM 792 O O . CYS A 1 100 ? 4.041 -6.307 -14.803 1.00 90.56 100 CYS A O 1
ATOM 794 N N . PRO A 1 101 ? 4.290 -6.107 -17.037 1.00 91.00 101 PRO A N 1
ATOM 795 C CA . PRO A 1 101 ? 3.225 -5.112 -17.183 1.00 91.00 101 PRO A CA 1
ATOM 796 C C . PRO A 1 101 ? 1.919 -5.570 -16.526 1.00 91.00 101 PRO A C 1
ATOM 798 O O . PRO A 1 101 ? 1.318 -4.862 -15.728 1.00 91.00 101 PRO A O 1
ATOM 801 N N . SER A 1 102 ? 1.538 -6.832 -16.755 1.00 89.12 102 SER A N 1
ATOM 802 C CA . SER A 1 102 ? 0.277 -7.391 -16.253 1.00 89.12 102 SER A CA 1
ATOM 803 C C . SER A 1 102 ? 0.130 -7.412 -14.726 1.00 89.12 102 SER A C 1
ATOM 805 O O . SER A 1 102 ? -1.002 -7.433 -14.244 1.00 89.12 102 SER A O 1
ATOM 807 N N . ARG A 1 103 ? 1.238 -7.432 -13.970 1.00 92.44 103 ARG A N 1
ATOM 808 C CA . ARG A 1 103 ? 1.227 -7.391 -12.500 1.00 92.44 103 ARG A CA 1
ATOM 809 C C . ARG A 1 103 ? 1.404 -5.976 -11.985 1.00 92.44 103 ARG A C 1
ATOM 811 O O . ARG A 1 103 ? 0.630 -5.569 -11.129 1.00 92.44 103 ARG A O 1
ATOM 818 N N . LEU A 1 104 ? 2.357 -5.217 -12.523 1.00 93.81 104 LEU A N 1
ATOM 819 C CA . LEU A 1 104 ? 2.578 -3.834 -12.096 1.00 93.81 104 LEU A CA 1
ATOM 820 C C . LEU A 1 104 ? 1.334 -2.974 -12.344 1.00 93.81 104 LEU A C 1
ATOM 822 O O . LEU A 1 104 ? 0.927 -2.229 -11.462 1.00 93.81 104 LEU A O 1
ATOM 826 N N . GLU A 1 105 ? 0.630 -3.154 -13.465 1.00 91.94 105 GLU A N 1
ATOM 827 C CA . GLU A 1 105 ? -0.633 -2.444 -13.712 1.00 91.94 105 GLU A CA 1
ATOM 828 C C . GLU A 1 105 ? -1.757 -2.823 -12.740 1.00 91.94 105 GLU A C 1
ATOM 830 O O . GLU A 1 105 ? -2.745 -2.104 -12.665 1.00 91.94 105 GLU A O 1
ATOM 835 N N . ARG A 1 106 ? -1.646 -3.920 -11.982 1.00 92.56 106 ARG A N 1
ATOM 836 C CA . ARG A 1 106 ? -2.603 -4.287 -10.920 1.00 92.56 106 ARG A CA 1
ATOM 837 C C . ARG A 1 106 ? -2.245 -3.672 -9.572 1.00 92.56 106 ARG A C 1
ATOM 839 O O . ARG A 1 106 ? -3.043 -3.742 -8.639 1.00 92.56 106 ARG A O 1
ATOM 846 N N . MET A 1 107 ? -1.065 -3.079 -9.455 1.00 94.69 107 MET A N 1
ATOM 847 C CA . MET A 1 107 ? -0.599 -2.465 -8.225 1.00 94.69 107 MET A CA 1
ATOM 848 C C . MET A 1 107 ? -1.079 -1.019 -8.143 1.00 94.69 107 MET A C 1
ATOM 850 O O . MET A 1 107 ? -1.042 -0.268 -9.119 1.00 94.69 107 MET A O 1
ATOM 854 N N . ILE A 1 108 ? -1.499 -0.637 -6.945 1.00 94.25 108 ILE A N 1
ATOM 855 C CA . ILE A 1 108 ? -1.536 0.751 -6.495 1.00 94.25 108 ILE A CA 1
ATOM 856 C C . ILE A 1 108 ? -0.589 0.799 -5.307 1.00 94.25 108 ILE A C 1
ATOM 858 O O . ILE A 1 108 ? -0.719 -0.028 -4.401 1.00 94.25 108 ILE A O 1
ATOM 862 N N . ILE A 1 109 ? 0.371 1.719 -5.304 1.00 94.50 109 ILE A N 1
ATOM 863 C CA . ILE A 1 109 ? 1.243 1.911 -4.143 1.00 94.50 109 ILE A CA 1
ATOM 864 C C . ILE A 1 109 ? 0.868 3.221 -3.474 1.00 94.50 109 ILE A C 1
ATOM 866 O O . ILE A 1 109 ? 0.659 4.230 -4.131 1.00 94.50 109 ILE A O 1
ATOM 870 N N . LEU A 1 110 ? 0.792 3.198 -2.155 1.00 92.69 110 LEU A N 1
ATOM 871 C CA . LEU A 1 110 ? 0.674 4.376 -1.325 1.00 92.69 110 LEU A CA 1
ATOM 872 C C . LEU A 1 110 ? 1.943 4.466 -0.479 1.00 92.69 110 LEU A C 1
ATOM 874 O O . LEU A 1 110 ? 2.157 3.639 0.408 1.00 92.69 110 LEU A O 1
ATOM 878 N N . GLY A 1 111 ? 2.818 5.417 -0.787 1.00 90.38 111 GLY A N 1
ATOM 879 C CA . GLY A 1 111 ? 4.147 5.479 -0.180 1.00 90.38 111 GLY A CA 1
ATOM 880 C C . GLY A 1 111 ? 4.955 6.683 -0.644 1.00 90.38 111 GLY A C 1
ATOM 881 O O . GLY A 1 111 ? 4.419 7.592 -1.270 1.00 90.38 111 GLY A O 1
ATOM 882 N N . ARG A 1 112 ? 6.252 6.697 -0.332 1.00 86.94 112 ARG A N 1
ATOM 883 C CA . ARG A 1 112 ? 7.142 7.810 -0.700 1.00 86.94 112 ARG A CA 1
ATOM 884 C C . ARG A 1 112 ? 7.286 7.962 -2.215 1.00 86.94 112 ARG A C 1
ATOM 886 O O . ARG A 1 112 ? 7.229 6.954 -2.912 1.00 86.94 112 ARG A O 1
ATOM 893 N N . SER A 1 113 ? 7.536 9.188 -2.683 1.00 87.94 113 SER A N 1
ATOM 894 C CA . SER A 1 113 ? 7.887 9.461 -4.088 1.00 87.94 113 SER A CA 1
ATOM 895 C C . SER A 1 113 ? 9.026 8.554 -4.571 1.00 87.94 113 SER A C 1
ATOM 897 O O . SER A 1 113 ? 10.110 8.528 -3.978 1.00 87.94 113 SER A O 1
ATOM 899 N N . LEU A 1 114 ? 8.753 7.793 -5.629 1.00 88.50 114 LEU A N 1
ATOM 900 C CA . LEU A 1 114 ? 9.701 7.025 -6.423 1.00 88.50 114 LEU A CA 1
ATOM 901 C C . LEU A 1 114 ? 10.705 7.938 -7.113 1.00 88.50 114 LEU A C 1
ATOM 903 O O . LEU A 1 114 ? 11.870 7.559 -7.179 1.00 88.50 114 LEU A O 1
ATOM 907 N N . GLU A 1 115 ? 10.290 9.128 -7.555 1.00 86.00 115 GLU A N 1
ATOM 908 C CA . GLU A 1 115 ? 11.189 10.106 -8.177 1.00 86.00 115 GLU A CA 1
ATOM 909 C C . GLU A 1 115 ? 12.283 10.537 -7.193 1.00 86.00 115 GLU A C 1
ATOM 911 O O . GLU A 1 115 ? 13.469 10.341 -7.453 1.00 86.00 115 GLU A O 1
ATOM 916 N N . LEU A 1 116 ? 11.899 10.969 -5.985 1.00 82.56 116 LEU A N 1
ATOM 917 C CA . LEU A 1 116 ? 12.861 11.327 -4.931 1.00 82.56 116 LEU A CA 1
ATOM 918 C C . LEU A 1 116 ? 13.765 10.143 -4.532 1.00 82.56 116 LEU A C 1
ATOM 920 O O . LEU A 1 116 ? 14.929 10.310 -4.153 1.00 82.56 116 LEU A O 1
ATOM 924 N N . MET A 1 117 ? 13.240 8.914 -4.590 1.00 80.25 117 MET A N 1
ATOM 925 C CA . MET A 1 117 ? 14.043 7.711 -4.350 1.00 80.25 117 MET A CA 1
ATOM 926 C C . MET A 1 117 ? 15.004 7.403 -5.506 1.00 80.25 117 MET A C 1
ATOM 928 O O . MET A 1 117 ? 16.095 6.890 -5.252 1.00 80.25 117 MET A O 1
ATOM 932 N N . ALA A 1 118 ? 14.633 7.705 -6.749 1.00 77.94 118 ALA A N 1
ATOM 933 C CA . ALA A 1 118 ? 15.483 7.537 -7.921 1.00 77.94 118 ALA A CA 1
ATOM 934 C C . ALA A 1 118 ? 16.615 8.576 -7.946 1.00 77.94 118 ALA A C 1
ATOM 936 O O . ALA A 1 118 ? 17.760 8.195 -8.183 1.00 77.94 118 ALA A O 1
ATOM 937 N N . GLU A 1 119 ? 16.345 9.834 -7.585 1.00 78.94 119 GLU A N 1
ATOM 938 C CA . GLU A 1 119 ? 17.371 10.880 -7.424 1.00 78.94 119 GLU A CA 1
ATOM 939 C C . GLU A 1 119 ? 18.457 10.461 -6.421 1.00 78.94 119 GLU A C 1
ATOM 941 O O . GLU A 1 119 ? 19.651 10.666 -6.645 1.00 78.94 119 GLU A O 1
ATOM 946 N N . THR A 1 120 ? 18.063 9.766 -5.348 1.00 69.94 120 THR A N 1
ATOM 947 C CA . THR A 1 120 ? 19.007 9.206 -4.368 1.00 69.94 120 THR A CA 1
ATOM 948 C C . THR A 1 120 ? 19.995 8.222 -5.020 1.00 69.94 120 THR A C 1
ATOM 950 O O . THR A 1 120 ? 21.162 8.171 -4.626 1.00 69.94 120 THR A O 1
ATOM 953 N N . LEU A 1 121 ? 19.569 7.437 -6.022 1.00 66.81 121 LEU A N 1
ATOM 954 C CA . LEU A 1 121 ? 20.475 6.558 -6.772 1.00 66.81 121 LEU A CA 1
ATOM 955 C C . LEU A 1 121 ? 21.470 7.380 -7.599 1.00 66.81 121 LEU A C 1
ATOM 957 O O . LEU A 1 121 ? 22.663 7.073 -7.580 1.00 66.81 121 LEU A O 1
ATOM 961 N N . ASP A 1 122 ? 20.999 8.419 -8.286 1.00 67.50 122 ASP A N 1
ATOM 962 C CA . ASP A 1 122 ? 21.847 9.277 -9.118 1.00 67.50 122 ASP A CA 1
ATOM 963 C C . ASP A 1 122 ? 22.913 9.996 -8.274 1.00 67.50 122 ASP A C 1
ATOM 965 O O . ASP A 1 122 ? 24.086 10.051 -8.660 1.00 67.50 122 ASP A O 1
ATOM 969 N N . GLU A 1 123 ? 22.552 10.461 -7.074 1.00 68.50 123 GLU A N 1
ATOM 970 C CA . GLU A 1 123 ? 23.493 11.029 -6.104 1.00 68.50 123 GLU A CA 1
ATOM 971 C C . GLU A 1 123 ? 24.528 10.000 -5.625 1.00 68.50 123 GLU A C 1
ATOM 973 O O . GLU A 1 123 ? 25.729 10.292 -5.587 1.00 68.50 123 GLU A O 1
ATOM 978 N N . MET A 1 124 ? 24.097 8.778 -5.292 1.00 64.69 124 MET A N 1
ATOM 979 C CA . MET A 1 124 ? 24.996 7.704 -4.845 1.00 64.69 124 MET A CA 1
ATOM 980 C C . MET A 1 124 ? 25.986 7.278 -5.936 1.00 64.69 124 MET A C 1
ATOM 982 O O . MET A 1 124 ? 27.149 6.999 -5.638 1.00 64.69 124 MET A O 1
ATOM 986 N N . VAL A 1 125 ? 25.548 7.244 -7.197 1.00 64.56 125 VAL A N 1
ATOM 987 C CA . VAL A 1 125 ? 26.413 6.950 -8.350 1.00 64.56 125 VAL A CA 1
ATOM 988 C C . VAL A 1 125 ? 27.393 8.098 -8.601 1.00 64.56 125 VAL A C 1
ATOM 990 O O . VAL A 1 125 ? 28.566 7.855 -8.885 1.00 64.56 125 VAL A O 1
ATOM 993 N N . SER A 1 126 ? 26.940 9.345 -8.460 1.00 62.62 126 SER A N 1
ATOM 994 C CA . SER A 1 126 ? 27.732 10.534 -8.794 1.00 62.62 126 SER A CA 1
ATOM 995 C C . SER A 1 126 ? 28.792 10.879 -7.749 1.00 62.62 126 SER A C 1
ATOM 997 O O . SER A 1 126 ? 29.875 11.353 -8.093 1.00 62.62 126 SER A O 1
ATOM 999 N N . THR A 1 127 ? 28.503 10.674 -6.463 1.00 58.38 127 THR A N 1
ATOM 1000 C CA . THR A 1 127 ? 29.341 11.221 -5.384 1.00 58.38 127 THR A CA 1
ATOM 1001 C C . THR A 1 127 ? 30.556 10.364 -5.044 1.00 58.38 127 THR A C 1
ATOM 1003 O O . THR A 1 127 ? 31.501 10.888 -4.463 1.00 58.38 127 THR A O 1
ATOM 1006 N N . SER A 1 128 ? 30.591 9.069 -5.397 1.00 53.44 128 SER A N 1
ATOM 1007 C CA . SER A 1 128 ? 31.607 8.100 -4.912 1.00 53.44 128 SER A CA 1
ATOM 1008 C C . SER A 1 128 ? 31.776 8.066 -3.376 1.00 53.44 128 SER A C 1
ATOM 1010 O O . SER A 1 128 ? 32.629 7.334 -2.866 1.00 53.44 128 SER A O 1
ATOM 1012 N N . ASP A 1 129 ? 30.995 8.857 -2.634 1.00 50.19 129 ASP A N 1
ATOM 1013 C CA . ASP A 1 129 ? 31.181 9.163 -1.222 1.00 50.19 129 ASP A CA 1
ATOM 1014 C C . ASP A 1 129 ? 30.355 8.170 -0.414 1.00 50.19 129 ASP A C 1
ATOM 1016 O O . ASP A 1 129 ? 29.238 8.398 0.051 1.00 50.19 129 ASP A O 1
ATOM 1020 N N . MET A 1 130 ? 30.916 6.970 -0.348 1.00 53.41 130 MET A N 1
ATOM 1021 C CA . MET A 1 130 ? 30.379 5.856 0.405 1.00 53.41 130 MET A CA 1
ATOM 1022 C C . MET A 1 130 ? 30.644 6.132 1.883 1.00 53.41 130 MET A C 1
ATOM 1024 O O . MET A 1 130 ? 31.706 5.790 2.408 1.00 53.41 130 MET A O 1
ATOM 1028 N N . GLY A 1 131 ? 29.686 6.770 2.558 1.00 49.91 131 GLY A N 1
ATOM 1029 C CA . GLY A 1 131 ? 29.778 7.045 3.989 1.00 49.91 131 GLY A CA 1
ATOM 1030 C C . GLY A 1 131 ? 30.267 5.817 4.792 1.00 49.91 131 GLY A C 1
ATOM 1031 O O . GLY A 1 131 ? 29.936 4.675 4.455 1.00 49.91 131 GLY A O 1
ATOM 1032 N N . PRO A 1 132 ? 31.034 6.007 5.882 1.00 45.81 132 PRO A N 1
ATOM 1033 C CA . PRO A 1 132 ? 31.933 4.996 6.466 1.00 45.81 132 PRO A CA 1
ATOM 1034 C C . PRO A 1 132 ? 31.268 3.801 7.193 1.00 45.81 132 PRO A C 1
ATOM 1036 O O . PRO A 1 132 ? 31.883 3.188 8.062 1.00 45.81 132 PRO A O 1
ATOM 1039 N N . LYS A 1 133 ? 30.011 3.448 6.891 1.00 53.50 133 LYS A N 1
ATOM 1040 C CA . LYS A 1 133 ? 29.216 2.465 7.655 1.00 53.50 133 LYS A CA 1
ATOM 1041 C C . LYS A 1 133 ? 28.594 1.322 6.848 1.00 53.50 133 LYS A C 1
ATOM 1043 O O . LYS A 1 133 ? 28.068 0.395 7.464 1.00 53.50 133 LYS A O 1
ATOM 1048 N N . MET A 1 134 ? 28.627 1.342 5.514 1.00 61.25 134 MET A N 1
ATOM 1049 C CA . MET A 1 134 ? 27.955 0.315 4.708 1.00 61.25 134 MET A CA 1
ATOM 1050 C C . MET A 1 134 ? 28.949 -0.700 4.138 1.00 61.25 134 MET A C 1
ATOM 1052 O O . MET A 1 134 ? 29.947 -0.336 3.523 1.00 61.25 134 MET A O 1
ATOM 1056 N N . THR A 1 135 ? 28.692 -1.996 4.338 1.00 65.38 135 THR A N 1
ATOM 1057 C CA . THR A 1 135 ? 29.498 -3.038 3.689 1.00 65.38 135 THR A CA 1
ATOM 1058 C C . THR A 1 135 ? 29.236 -3.025 2.184 1.00 65.38 135 THR A C 1
ATOM 1060 O O . THR A 1 135 ? 28.104 -2.794 1.759 1.00 65.38 135 THR A O 1
ATOM 1063 N N . VAL A 1 136 ? 30.256 -3.347 1.378 1.00 66.75 136 VAL A N 1
ATOM 1064 C CA . VAL A 1 136 ? 30.130 -3.462 -0.090 1.00 66.75 136 VAL A CA 1
ATOM 1065 C C . VAL A 1 136 ? 28.942 -4.348 -0.475 1.00 66.75 136 VAL A C 1
ATOM 1067 O O . VAL A 1 136 ? 28.175 -3.998 -1.358 1.00 66.75 136 VAL A O 1
ATOM 1070 N N . LYS A 1 137 ? 28.718 -5.449 0.257 1.00 66.56 137 LYS A N 1
ATOM 1071 C CA . LYS A 1 137 ? 27.569 -6.340 0.039 1.00 66.56 137 LYS A CA 1
ATOM 1072 C C . LYS A 1 137 ? 26.229 -5.621 0.195 1.00 66.56 137 LYS A C 1
ATOM 1074 O O . LYS A 1 137 ? 25.394 -5.706 -0.698 1.00 66.56 137 LYS A O 1
ATOM 1079 N N . LYS A 1 138 ? 26.021 -4.921 1.318 1.00 70.06 138 LYS A N 1
ATOM 1080 C CA . LYS A 1 138 ? 24.766 -4.204 1.588 1.00 70.06 138 LYS A CA 1
ATOM 1081 C C . LYS A 1 138 ? 24.519 -3.121 0.538 1.00 70.06 138 LYS A C 1
ATOM 1083 O O . LYS A 1 138 ? 23.403 -3.002 0.052 1.00 70.06 138 LYS A O 1
ATOM 1088 N N . LEU A 1 139 ? 25.566 -2.401 0.149 1.00 70.50 139 LEU A N 1
ATOM 1089 C CA . LEU A 1 139 ? 25.503 -1.398 -0.907 1.00 70.50 139 LEU A CA 1
ATOM 1090 C C . LEU A 1 139 ? 25.099 -1.998 -2.261 1.00 70.50 139 LEU A C 1
ATOM 1092 O O . LEU A 1 139 ? 24.157 -1.506 -2.870 1.00 70.50 139 LEU A O 1
ATOM 1096 N N . THR A 1 140 ? 25.753 -3.075 -2.709 1.00 72.88 140 THR A N 1
ATOM 1097 C CA . THR A 1 140 ? 25.413 -3.736 -3.981 1.00 72.88 140 THR A CA 1
ATOM 1098 C C . THR A 1 140 ? 23.950 -4.163 -4.016 1.00 72.88 140 THR A C 1
ATOM 1100 O O . THR A 1 140 ? 23.295 -4.017 -5.039 1.00 72.88 140 THR A O 1
ATOM 1103 N N . TYR A 1 141 ? 23.417 -4.655 -2.897 1.00 76.12 141 TYR A N 1
ATOM 1104 C CA . TYR A 1 141 ? 22.002 -4.997 -2.811 1.00 76.12 141 TYR A CA 1
ATOM 1105 C C . TYR A 1 141 ? 21.090 -3.786 -2.915 1.00 76.12 141 TYR A C 1
ATOM 1107 O O . TYR A 1 141 ? 20.164 -3.811 -3.713 1.00 76.12 141 TYR A O 1
ATOM 1115 N N . VAL A 1 142 ? 21.369 -2.719 -2.165 1.00 75.19 142 VAL A N 1
ATOM 1116 C CA . VAL A 1 142 ? 20.580 -1.483 -2.247 1.00 75.19 142 VAL A CA 1
ATOM 1117 C C . VAL A 1 142 ? 20.564 -0.955 -3.684 1.00 75.19 142 VAL A C 1
ATOM 1119 O O . VAL A 1 142 ? 19.496 -0.648 -4.201 1.00 75.19 142 VAL A O 1
ATOM 1122 N N . MET A 1 143 ? 21.714 -0.939 -4.363 1.00 75.75 143 MET A N 1
ATOM 1123 C CA . MET A 1 143 ? 21.816 -0.519 -5.766 1.00 75.75 143 MET A CA 1
ATOM 1124 C C . MET A 1 143 ? 21.030 -1.439 -6.711 1.00 75.75 143 MET A C 1
ATOM 1126 O O . MET A 1 143 ? 20.281 -0.964 -7.562 1.00 75.75 143 MET A O 1
ATOM 1130 N N . ASP A 1 144 ? 21.144 -2.756 -6.533 1.00 81.25 144 ASP A N 1
ATOM 1131 C CA . ASP A 1 144 ? 20.398 -3.741 -7.320 1.00 81.25 144 ASP A CA 1
ATOM 1132 C C . ASP A 1 144 ? 18.881 -3.674 -7.082 1.00 81.25 144 ASP A C 1
ATOM 1134 O O . ASP A 1 144 ? 18.108 -4.100 -7.929 1.00 81.25 144 ASP A O 1
ATOM 1138 N N . ARG A 1 145 ? 18.425 -3.141 -5.944 1.00 85.50 145 ARG A N 1
ATOM 1139 C CA . ARG A 1 145 ? 17.002 -2.885 -5.675 1.00 85.50 145 ARG A CA 1
ATOM 1140 C C . ARG A 1 145 ? 16.540 -1.544 -6.238 1.00 85.50 145 ARG A C 1
ATOM 1142 O O . ARG A 1 145 ? 15.477 -1.474 -6.850 1.00 85.50 145 ARG A O 1
ATOM 1149 N N . LEU A 1 146 ? 17.364 -0.508 -6.102 1.00 81.69 146 LEU A N 1
ATOM 1150 C CA . LEU A 1 146 ? 17.109 0.828 -6.641 1.00 81.69 146 LEU A CA 1
ATOM 1151 C C . LEU A 1 146 ? 16.945 0.832 -8.164 1.00 81.69 146 LEU A C 1
ATOM 1153 O O . LEU A 1 146 ? 16.172 1.634 -8.676 1.00 81.69 146 LEU A O 1
ATOM 1157 N N . ARG A 1 147 ? 17.592 -0.089 -8.890 1.00 85.31 147 ARG A N 1
ATOM 1158 C CA . ARG A 1 147 ? 17.440 -0.212 -10.351 1.00 85.31 147 ARG A CA 1
ATOM 1159 C C . ARG A 1 147 ? 15.981 -0.407 -10.794 1.00 85.31 147 ARG A C 1
ATOM 1161 O O . ARG A 1 147 ? 15.604 0.075 -11.854 1.00 85.31 147 ARG A O 1
ATOM 1168 N N . TYR A 1 148 ? 15.170 -1.096 -9.987 1.00 90.69 148 TYR A N 1
ATOM 1169 C CA . TYR A 1 148 ? 13.752 -1.320 -10.280 1.00 90.69 148 TYR A CA 1
ATOM 1170 C C . TYR A 1 148 ? 12.937 -0.043 -10.071 1.00 90.69 148 TYR A C 1
ATOM 1172 O O . TYR A 1 148 ? 12.060 0.259 -10.871 1.00 90.69 148 TYR A O 1
ATOM 1180 N N . VAL A 1 149 ? 13.262 0.730 -9.029 1.00 89.00 149 VAL A N 1
ATOM 1181 C CA . VAL A 1 149 ? 12.648 2.045 -8.777 1.00 89.00 149 VAL A CA 1
ATOM 1182 C C . VAL A 1 149 ? 13.013 3.023 -9.893 1.00 89.00 149 VAL A C 1
ATOM 1184 O O . VAL A 1 149 ? 12.145 3.696 -10.434 1.00 89.00 149 VAL A O 1
ATOM 1187 N N . TRP A 1 150 ? 14.282 3.041 -10.303 1.00 86.44 150 TRP A N 1
ATOM 1188 C CA . TRP A 1 150 ? 14.745 3.841 -11.435 1.00 86.44 150 TRP A CA 1
ATOM 1189 C C . TRP A 1 150 ? 14.013 3.445 -12.724 1.00 86.44 150 TRP A C 1
ATOM 1191 O O . TRP A 1 150 ? 13.498 4.308 -13.424 1.00 86.44 150 TRP A O 1
ATOM 1201 N N . GLY A 1 151 ? 13.927 2.144 -13.030 1.00 88.00 151 GLY A N 1
ATOM 1202 C CA . GLY A 1 151 ? 13.336 1.651 -14.281 1.00 88.00 151 GLY A CA 1
ATOM 1203 C C . GLY A 1 151 ? 11.835 1.895 -14.409 1.00 88.00 151 GLY A C 1
ATOM 1204 O O . GLY A 1 151 ? 11.325 1.996 -15.521 1.00 88.00 151 GLY A O 1
ATOM 1205 N N . ILE A 1 152 ? 11.120 2.006 -13.287 1.00 90.81 152 ILE A N 1
ATOM 1206 C CA . ILE A 1 152 ? 9.665 2.169 -13.295 1.00 90.81 152 ILE A CA 1
ATOM 1207 C C . ILE A 1 152 ? 9.210 3.633 -13.295 1.00 90.81 152 ILE A C 1
ATOM 1209 O O . ILE A 1 152 ? 8.044 3.891 -13.589 1.00 90.81 152 ILE A O 1
ATOM 1213 N N . ARG A 1 153 ? 10.093 4.598 -12.992 1.00 87.75 153 ARG A N 1
ATOM 1214 C CA . ARG A 1 153 ? 9.688 5.997 -12.750 1.00 87.75 153 ARG A CA 1
ATOM 1215 C C . ARG A 1 153 ? 8.945 6.631 -13.933 1.00 87.75 153 ARG A C 1
ATOM 1217 O O . ARG A 1 153 ? 7.890 7.214 -13.736 1.00 87.75 153 ARG A O 1
ATOM 1224 N N . GLU A 1 154 ? 9.416 6.415 -15.166 1.00 87.81 154 GLU A N 1
ATOM 1225 C CA . GLU A 1 154 ? 8.826 7.011 -16.384 1.00 87.81 154 GLU A CA 1
ATOM 1226 C C . GLU A 1 154 ? 7.469 6.381 -16.737 1.00 87.81 154 GLU A C 1
ATOM 1228 O O . GLU A 1 154 ? 6.720 6.888 -17.568 1.00 87.81 154 GLU A O 1
ATOM 1233 N N . HIS A 1 155 ? 7.163 5.253 -16.098 1.00 91.88 155 HIS A N 1
ATOM 1234 C CA . HIS A 1 155 ? 5.920 4.504 -16.216 1.00 91.88 155 HIS A CA 1
ATOM 1235 C C . HIS A 1 155 ? 5.057 4.633 -14.957 1.00 91.88 155 HIS A C 1
ATOM 1237 O O . HIS A 1 155 ? 4.103 3.873 -14.783 1.00 91.88 155 HIS A O 1
ATOM 1243 N N . THR A 1 156 ? 5.392 5.568 -14.064 1.00 93.19 156 THR A N 1
ATOM 1244 C CA . THR A 1 156 ? 4.665 5.823 -12.823 1.00 93.19 156 THR A CA 1
ATOM 1245 C C . THR A 1 156 ? 4.012 7.196 -12.877 1.00 93.19 156 THR A C 1
ATOM 1247 O O . THR A 1 156 ? 4.658 8.210 -13.115 1.00 93.19 156 THR A O 1
ATOM 1250 N N . ILE A 1 157 ? 2.713 7.230 -12.611 1.00 91.94 157 ILE A N 1
ATOM 1251 C CA . ILE A 1 157 ? 1.977 8.448 -12.302 1.00 91.94 157 ILE A CA 1
ATOM 1252 C C . ILE A 1 157 ? 1.996 8.598 -10.781 1.00 91.94 157 ILE A C 1
ATOM 1254 O O . ILE A 1 157 ? 1.419 7.764 -10.077 1.00 91.94 157 ILE A O 1
ATOM 1258 N N . GLU A 1 158 ? 2.656 9.647 -10.288 1.00 91.19 158 GLU A N 1
ATOM 1259 C CA . GLU A 1 158 ? 2.653 10.021 -8.872 1.00 91.19 158 GLU A CA 1
ATOM 1260 C C . GLU A 1 158 ? 1.623 11.122 -8.621 1.00 91.19 158 GLU A C 1
ATOM 1262 O O . GLU A 1 158 ? 1.687 12.196 -9.220 1.00 91.19 158 GLU A O 1
ATOM 1267 N N . LEU A 1 159 ? 0.674 10.863 -7.725 1.00 88.12 159 LEU A N 1
ATOM 1268 C CA . LEU A 1 159 ? -0.310 11.847 -7.282 1.00 88.12 159 LEU A CA 1
ATOM 1269 C C . LEU A 1 159 ? -0.027 12.181 -5.823 1.00 88.12 159 LEU A C 1
ATOM 1271 O O . LEU A 1 159 ? -0.167 11.328 -4.942 1.00 88.12 159 LEU A O 1
ATOM 1275 N N . GLU A 1 160 ? 0.428 13.409 -5.591 1.00 84.38 160 GLU A N 1
ATOM 1276 C CA . GLU A 1 160 ? 0.743 13.917 -4.259 1.00 84.38 160 GLU A CA 1
ATOM 1277 C C . GLU A 1 160 ? -0.515 13.977 -3.392 1.00 84.38 160 GLU A C 1
ATOM 1279 O O . GLU A 1 160 ? -1.597 14.337 -3.856 1.00 84.38 160 GLU A O 1
ATOM 1284 N N . ILE A 1 161 ? -0.367 13.643 -2.114 1.00 77.81 161 ILE A N 1
ATOM 1285 C CA . ILE A 1 161 ? -1.389 13.935 -1.111 1.00 77.81 161 ILE A CA 1
ATOM 1286 C C . ILE A 1 161 ? -1.137 15.362 -0.637 1.00 77.81 161 ILE A C 1
ATOM 1288 O O . ILE A 1 161 ? -0.132 15.602 0.032 1.00 77.81 161 ILE A O 1
ATOM 1292 N N . GLU A 1 162 ? -2.012 16.305 -1.000 1.00 67.19 162 GLU A N 1
ATOM 1293 C CA . GLU A 1 162 ? -1.778 17.724 -0.727 1.00 67.19 162 GLU A CA 1
ATOM 1294 C C . GLU A 1 162 ? -1.536 17.992 0.770 1.00 67.19 162 GLU A C 1
ATOM 1296 O O . GLU A 1 162 ? -2.442 17.861 1.600 1.00 67.19 162 GLU A O 1
ATOM 1301 N N . ASP A 1 163 ? -0.338 18.479 1.096 1.00 60.72 163 ASP A N 1
ATOM 1302 C CA . ASP A 1 163 ? 0.058 18.843 2.457 1.00 60.72 163 ASP A CA 1
ATOM 1303 C C . ASP A 1 163 ? -0.860 19.945 3.034 1.00 60.72 163 ASP A C 1
ATOM 1305 O O . ASP A 1 163 ? -1.107 20.983 2.411 1.00 60.72 163 ASP A O 1
ATOM 1309 N N . THR A 1 164 ? -1.380 19.744 4.247 1.00 53.44 164 THR A N 1
ATOM 1310 C CA . THR A 1 164 ? -2.206 20.706 5.001 1.00 53.44 164 THR A CA 1
ATOM 1311 C C . THR A 1 164 ? -1.351 21.742 5.734 1.00 53.44 164 THR A C 1
ATOM 1313 O O . THR A 1 164 ? -1.659 22.156 6.855 1.00 53.44 164 THR A O 1
ATOM 1316 N N . SER A 1 165 ? -0.251 22.192 5.127 1.00 49.75 165 SER A N 1
ATOM 1317 C CA . SER A 1 165 ? 0.717 23.059 5.796 1.00 49.75 165 SER A CA 1
ATOM 1318 C C . SER A 1 165 ? 0.234 24.514 5.931 1.00 49.75 165 SER A C 1
ATOM 1320 O O . SER A 1 165 ? 0.643 25.428 5.221 1.00 49.75 165 SER A O 1
ATOM 1322 N N . SER A 1 166 ? -0.592 24.759 6.951 1.00 46.19 166 SER A N 1
ATOM 1323 C CA . SER A 1 166 ? -0.626 26.044 7.667 1.00 46.19 166 SER A CA 1
ATOM 1324 C C . SER A 1 166 ? -0.384 25.911 9.175 1.00 46.19 166 SER A C 1
ATOM 1326 O O . SER A 1 166 ? -0.484 26.904 9.895 1.00 46.19 166 SER A O 1
ATOM 1328 N N . VAL A 1 167 ? -0.067 24.712 9.675 1.00 50.22 167 VAL A N 1
ATOM 1329 C CA . VAL A 1 167 ? 0.095 24.470 11.115 1.00 50.22 167 VAL A CA 1
ATOM 1330 C C . VAL A 1 167 ? 1.536 24.732 11.560 1.00 50.22 167 VAL A C 1
ATOM 1332 O O . VAL A 1 167 ? 2.508 24.319 10.926 1.00 50.22 167 VAL A O 1
ATOM 1335 N N . ASP A 1 168 ? 1.655 25.476 12.656 1.00 44.81 168 ASP A N 1
ATOM 1336 C CA . ASP A 1 168 ? 2.902 25.850 13.312 1.00 44.81 168 ASP A CA 1
ATOM 1337 C C . ASP A 1 168 ? 3.696 24.601 13.741 1.00 44.81 168 ASP A C 1
ATOM 1339 O O . ASP A 1 168 ? 3.263 23.842 14.607 1.00 44.81 168 ASP A O 1
ATOM 1343 N N . LYS A 1 169 ? 4.888 24.412 13.155 1.00 50.09 169 LYS A N 1
ATOM 1344 C CA . LYS A 1 169 ? 5.827 23.287 13.388 1.00 50.09 169 LYS A CA 1
ATOM 1345 C C . LYS A 1 169 ? 6.423 23.256 14.810 1.00 50.09 169 LYS A C 1
ATOM 1347 O O . LYS A 1 169 ? 7.423 22.586 15.059 1.00 50.09 169 LYS A O 1
ATOM 1352 N N . SER A 1 170 ? 5.875 24.044 15.733 1.00 46.28 170 SER A N 1
ATOM 1353 C CA . SER A 1 170 ? 6.358 24.219 17.104 1.00 46.28 170 SER A CA 1
ATOM 1354 C C . SER A 1 170 ? 5.797 23.183 18.090 1.00 46.28 170 SER A C 1
ATOM 1356 O O . SER A 1 170 ? 6.341 23.028 19.185 1.00 46.28 170 SER A O 1
ATOM 1358 N N . GLN A 1 171 ? 4.750 22.444 17.706 1.00 42.25 171 GLN A N 1
ATOM 1359 C CA . GLN A 1 171 ? 4.163 21.343 18.477 1.00 42.25 171 GLN A CA 1
ATOM 1360 C C . GLN A 1 171 ? 4.627 20.018 17.855 1.00 42.25 171 GLN A C 1
ATOM 1362 O O . GLN A 1 171 ? 4.281 19.712 16.720 1.00 42.25 171 GLN A O 1
ATOM 1367 N N . GLY A 1 172 ? 5.475 19.266 18.559 1.00 48.19 172 GLY A N 1
ATOM 1368 C CA . GLY A 1 172 ? 6.100 18.055 18.016 1.00 48.19 172 GLY A CA 1
ATOM 1369 C C . GLY A 1 172 ? 5.111 16.950 17.615 1.00 48.19 172 GLY A C 1
ATOM 1370 O O . GLY A 1 172 ? 4.083 16.778 18.265 1.00 48.19 172 GLY A O 1
ATOM 1371 N N . TYR A 1 173 ? 5.502 16.167 16.599 1.00 53.94 173 TYR A N 1
ATOM 1372 C CA . TYR A 1 173 ? 4.813 14.991 16.044 1.00 53.94 173 TYR A CA 1
ATOM 1373 C C . TYR A 1 173 ? 3.399 15.276 15.540 1.00 53.94 173 TYR A C 1
ATOM 1375 O O . TYR A 1 173 ? 2.413 14.779 16.090 1.00 53.94 173 TYR A O 1
ATOM 1383 N N . SER A 1 174 ? 3.301 16.049 14.462 1.00 62.12 174 SER A N 1
ATOM 1384 C CA . SER A 1 174 ? 2.025 16.262 13.786 1.00 62.12 174 SER A CA 1
ATOM 1385 C C . SER A 1 174 ? 1.721 15.111 12.800 1.00 62.12 174 SER A C 1
ATOM 1387 O O . SER A 1 174 ? 2.652 14.519 12.241 1.00 62.12 174 SER A O 1
ATOM 1389 N N . PRO A 1 175 ? 0.441 14.745 12.582 1.00 60.09 175 PRO A N 1
ATOM 1390 C CA . PRO A 1 175 ? 0.011 13.819 11.527 1.00 60.09 175 PRO A CA 1
ATOM 1391 C C . PRO A 1 175 ? 0.678 14.053 10.169 1.00 60.09 175 PRO A C 1
ATOM 1393 O O . PRO A 1 175 ? 1.056 13.109 9.481 1.00 60.09 175 PRO A O 1
ATOM 1396 N N . GLU A 1 176 ? 0.857 15.318 9.811 1.00 62.91 176 GLU A N 1
ATOM 1397 C CA . GLU A 1 176 ? 1.402 15.767 8.538 1.00 62.91 176 GLU A CA 1
ATOM 1398 C C . GLU A 1 176 ? 2.865 15.338 8.381 1.00 62.91 176 GLU A C 1
ATOM 1400 O O . GLU A 1 176 ? 3.246 14.837 7.326 1.00 62.91 176 GLU A O 1
ATOM 1405 N N . GLU A 1 177 ? 3.680 15.418 9.442 1.00 66.12 177 GLU A N 1
ATOM 1406 C CA . GLU A 1 177 ? 5.072 14.936 9.431 1.00 66.12 177 GLU A CA 1
ATOM 1407 C C . GLU A 1 177 ? 5.175 13.436 9.120 1.00 66.12 177 GLU A C 1
ATOM 1409 O O . GLU A 1 177 ? 6.147 12.988 8.510 1.00 66.12 177 GLU A O 1
ATOM 1414 N N . MET A 1 178 ? 4.161 12.652 9.498 1.00 69.00 178 MET A N 1
ATOM 1415 C CA . MET A 1 178 ? 4.128 11.205 9.264 1.00 69.00 178 MET A CA 1
ATOM 1416 C C . MET A 1 178 ? 3.743 10.828 7.834 1.00 69.00 178 MET A C 1
ATOM 1418 O O . MET A 1 178 ? 3.934 9.682 7.434 1.00 69.00 178 MET A O 1
ATOM 1422 N N . PHE A 1 179 ? 3.210 11.772 7.066 1.00 69.62 179 PHE A N 1
ATOM 1423 C CA . PHE A 1 179 ? 2.782 11.559 5.688 1.00 69.62 179 PHE A CA 1
ATOM 1424 C C . PHE A 1 179 ? 3.480 12.498 4.700 1.00 69.62 179 PHE A C 1
ATOM 1426 O O . PHE A 1 179 ? 3.132 12.522 3.520 1.00 69.62 179 PHE A O 1
ATOM 1433 N N . GLN A 1 180 ? 4.507 13.224 5.154 1.00 69.50 180 GLN A N 1
ATOM 1434 C CA . GLN A 1 180 ? 5.349 14.040 4.288 1.00 69.50 180 GLN A CA 1
ATOM 1435 C C . GLN A 1 180 ? 5.877 13.215 3.116 1.00 69.50 180 GLN A C 1
ATOM 1437 O O . GLN A 1 180 ? 6.479 12.151 3.290 1.00 69.50 180 GLN A O 1
ATOM 1442 N N . ASN A 1 181 ? 5.698 13.761 1.914 1.00 74.06 181 ASN A N 1
ATOM 1443 C CA . ASN A 1 181 ? 6.090 13.135 0.659 1.00 74.06 181 ASN A CA 1
ATOM 1444 C C . ASN A 1 181 ? 5.423 11.773 0.417 1.00 74.06 181 ASN A C 1
ATOM 1446 O O . ASN A 1 181 ? 6.068 10.890 -0.154 1.00 74.06 181 ASN A O 1
ATOM 1450 N N . MET A 1 182 ? 4.182 11.570 0.867 1.00 83.00 182 MET A N 1
ATOM 1451 C CA . MET A 1 182 ? 3.389 10.422 0.442 1.00 83.00 182 MET A CA 1
ATOM 1452 C C . MET A 1 182 ? 2.593 10.710 -0.827 1.00 83.00 182 MET A C 1
ATOM 1454 O O . MET A 1 182 ? 1.940 11.739 -0.967 1.00 83.00 182 MET A O 1
ATOM 1458 N N . TYR A 1 183 ? 2.639 9.736 -1.725 1.00 89.50 183 TYR A N 1
ATOM 1459 C CA . TYR A 1 183 ? 2.057 9.782 -3.051 1.00 89.50 183 TYR A CA 1
ATOM 1460 C C . TYR A 1 183 ? 1.278 8.497 -3.305 1.00 89.50 183 TYR A C 1
ATOM 1462 O O . TYR A 1 183 ? 1.631 7.414 -2.813 1.00 89.50 183 TYR A O 1
ATOM 1470 N N . TRP A 1 184 ? 0.229 8.628 -4.106 1.00 91.38 184 TRP A N 1
ATOM 1471 C CA . TRP A 1 184 ? -0.359 7.508 -4.819 1.00 91.38 184 TRP A CA 1
ATOM 1472 C C . TRP A 1 184 ? 0.466 7.248 -6.067 1.00 91.38 184 TRP A C 1
ATOM 1474 O O . TRP A 1 184 ? 0.671 8.146 -6.877 1.00 91.38 184 TRP A O 1
ATOM 1484 N N . HIS A 1 185 ? 0.899 6.010 -6.232 1.00 93.31 185 HIS A N 1
ATOM 1485 C CA . HIS A 1 185 ? 1.658 5.559 -7.385 1.00 93.31 185 HIS A CA 1
ATOM 1486 C C . HIS A 1 185 ? 0.810 4.618 -8.187 1.00 93.31 185 HIS A C 1
ATOM 1488 O O . HIS A 1 185 ? 0.271 3.628 -7.666 1.00 93.31 185 HIS A O 1
ATOM 1494 N N . VAL A 1 186 ? 0.730 4.922 -9.469 1.00 92.75 186 VAL A N 1
ATOM 1495 C CA . VAL A 1 186 ? -0.055 4.132 -10.381 1.00 92.75 186 VAL A CA 1
ATOM 1496 C C . VAL A 1 186 ? 0.691 3.940 -11.688 1.00 92.75 186 VAL A C 1
ATOM 1498 O O . VAL A 1 186 ? 1.227 4.891 -12.241 1.00 92.75 186 VAL A O 1
ATOM 1501 N N . PHE A 1 187 ? 0.750 2.700 -12.170 1.00 92.88 187 PHE A N 1
ATOM 1502 C CA . PHE A 1 187 ? 1.662 2.351 -13.256 1.00 92.88 187 PHE A CA 1
ATOM 1503 C C . PHE A 1 187 ? 0.977 2.183 -14.611 1.00 92.88 187 PHE A C 1
ATOM 1505 O O . PHE A 1 187 ? -0.045 1.498 -14.692 1.00 92.88 187 PHE A O 1
ATOM 1512 N N . ASP A 1 188 ? 1.570 2.730 -15.669 1.00 90.25 188 ASP A N 1
ATOM 1513 C CA . ASP A 1 188 ? 1.095 2.599 -17.049 1.00 90.25 188 ASP A CA 1
ATOM 1514 C C . ASP A 1 188 ? 2.222 2.118 -17.976 1.00 90.25 188 ASP A C 1
ATOM 1516 O O . ASP A 1 188 ? 3.238 2.791 -18.174 1.00 90.25 188 ASP A O 1
ATOM 1520 N N . PHE A 1 189 ? 2.028 0.934 -18.557 1.00 86.81 189 PHE A N 1
ATOM 1521 C CA . PHE A 1 189 ? 2.991 0.282 -19.442 1.00 86.81 189 PHE A CA 1
ATOM 1522 C C . PHE A 1 189 ? 2.458 0.123 -20.862 1.00 86.81 189 PHE A C 1
ATOM 1524 O O . PHE A 1 189 ? 2.868 -0.797 -21.576 1.00 86.81 189 PHE A O 1
ATOM 1531 N N . ALA A 1 190 ? 1.549 0.999 -21.300 1.00 81.06 190 ALA A N 1
ATOM 1532 C CA . ALA A 1 190 ? 1.035 0.977 -22.662 1.00 81.06 190 ALA A CA 1
ATOM 1533 C C . ALA A 1 190 ? 2.175 0.885 -23.701 1.00 81.06 190 ALA A C 1
ATOM 1535 O O . ALA A 1 190 ? 2.946 1.821 -23.902 1.00 81.06 190 ALA A O 1
ATOM 1536 N N . GLY A 1 191 ? 2.269 -0.263 -24.383 1.00 76.12 191 GLY A N 1
ATOM 1537 C CA . GLY A 1 191 ? 3.263 -0.513 -25.433 1.00 76.12 191 GLY A CA 1
ATOM 1538 C C . GLY A 1 191 ? 4.625 -1.046 -24.970 1.00 76.12 191 GLY A C 1
ATOM 1539 O O . GLY A 1 191 ? 5.506 -1.202 -25.813 1.00 76.12 191 GLY A O 1
ATOM 1540 N N . VAL A 1 192 ? 4.816 -1.358 -23.684 1.00 83.81 192 VAL A N 1
ATOM 1541 C CA . VAL A 1 192 ? 6.042 -2.009 -23.190 1.00 83.81 192 VAL A CA 1
ATOM 1542 C C . VAL A 1 192 ? 5.906 -3.528 -23.311 1.00 83.81 192 VAL A C 1
ATOM 1544 O O . VAL A 1 192 ? 5.136 -4.157 -22.587 1.00 83.81 192 VAL A O 1
ATOM 1547 N N . GLU A 1 193 ? 6.653 -4.128 -24.240 1.00 77.81 193 GLU A N 1
ATOM 1548 C CA . GLU A 1 193 ? 6.659 -5.586 -24.451 1.00 77.81 193 GLU A CA 1
ATOM 1549 C C . GLU A 1 193 ? 7.722 -6.303 -23.609 1.00 77.81 193 GLU A C 1
ATOM 1551 O O . GLU A 1 193 ? 7.487 -7.412 -23.129 1.00 77.81 193 GLU A O 1
ATOM 1556 N N . ASP A 1 194 ? 8.875 -5.661 -23.412 1.00 86.19 194 ASP A N 1
ATOM 1557 C CA . ASP A 1 194 ? 9.998 -6.178 -22.635 1.00 86.19 194 ASP A CA 1
ATOM 1558 C C . ASP A 1 194 ? 10.344 -5.184 -21.525 1.00 86.19 194 ASP A C 1
ATOM 1560 O O . ASP A 1 194 ? 10.712 -4.044 -21.790 1.00 86.19 194 ASP A O 1
ATOM 1564 N N . MET A 1 195 ? 10.195 -5.617 -20.276 1.00 87.81 195 MET A N 1
ATOM 1565 C CA . MET A 1 195 ? 10.459 -4.798 -19.093 1.00 87.81 195 MET A CA 1
ATOM 1566 C C . MET A 1 195 ? 11.943 -4.741 -18.734 1.00 87.81 195 MET A C 1
ATOM 1568 O O . MET A 1 195 ? 12.362 -3.835 -18.014 1.00 87.81 195 MET A O 1
ATOM 1572 N N . ASP A 1 196 ? 12.750 -5.695 -19.202 1.00 86.88 196 ASP A N 1
ATOM 1573 C CA . ASP A 1 196 ? 14.169 -5.754 -18.848 1.00 86.88 196 ASP A CA 1
ATOM 1574 C C . ASP A 1 196 ? 14.959 -4.622 -19.520 1.00 86.88 196 ASP A C 1
ATOM 1576 O O . ASP A 1 196 ? 15.998 -4.211 -19.005 1.00 86.88 196 ASP A O 1
ATOM 1580 N N . ILE A 1 197 ? 14.431 -4.036 -20.605 1.00 85.88 197 ILE A N 1
ATOM 1581 C CA . ILE A 1 197 ? 15.011 -2.852 -21.264 1.00 85.88 197 ILE A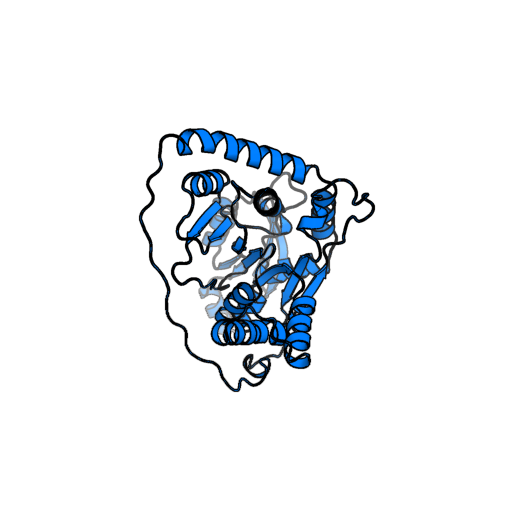 CA 1
ATOM 1582 C C . ILE A 1 197 ? 14.977 -1.602 -20.376 1.00 85.88 197 ILE A C 1
ATOM 1584 O O . ILE A 1 197 ? 15.726 -0.659 -20.623 1.00 85.88 197 ILE A O 1
ATOM 1588 N N . LEU A 1 198 ? 14.087 -1.577 -19.378 1.00 85.81 198 LEU A N 1
ATOM 1589 C CA . LEU A 1 198 ? 13.926 -0.453 -18.457 1.00 85.81 198 LEU A CA 1
ATOM 1590 C C . LEU A 1 198 ? 14.967 -0.486 -17.332 1.00 85.81 198 LEU A C 1
ATOM 1592 O O . LEU A 1 198 ? 15.162 0.509 -16.635 1.00 85.81 198 LEU A O 1
ATOM 1596 N N . LEU A 1 199 ? 15.632 -1.627 -17.130 1.00 83.69 199 LEU A N 1
ATOM 1597 C CA . LEU A 1 199 ? 16.641 -1.771 -16.095 1.00 83.69 199 LEU A CA 1
ATOM 1598 C C . LEU A 1 199 ? 17.988 -1.216 -16.589 1.00 83.69 199 LEU A C 1
ATOM 1600 O O . LEU A 1 199 ? 18.446 -1.582 -17.675 1.00 83.69 199 LEU A O 1
ATOM 1604 N N . PRO A 1 200 ? 18.681 -0.375 -15.800 1.00 75.12 200 PRO A N 1
ATOM 1605 C CA . PRO A 1 200 ? 20.037 0.044 -16.136 1.00 75.12 200 PRO A CA 1
ATOM 1606 C C . PRO A 1 200 ? 20.981 -1.170 -16.186 1.00 75.12 200 PRO A C 1
ATOM 1608 O O . PRO A 1 200 ? 20.817 -2.138 -15.440 1.00 75.12 200 PRO A O 1
ATOM 1611 N N . SER A 1 201 ? 21.995 -1.121 -17.057 1.00 64.62 201 SER A N 1
ATOM 1612 C CA . SER A 1 201 ? 22.945 -2.224 -17.257 1.00 64.62 201 SER A CA 1
ATOM 1613 C C . SER A 1 201 ? 23.647 -2.619 -15.954 1.00 64.62 201 SER A C 1
ATOM 1615 O O . SER A 1 201 ? 24.282 -1.784 -15.309 1.00 64.62 201 SER A O 1
ATOM 1617 N N . THR A 1 202 ? 23.588 -3.901 -15.593 1.00 57.69 202 THR A N 1
ATOM 1618 C CA . THR A 1 202 ? 24.141 -4.406 -14.331 1.00 57.69 202 THR A CA 1
ATOM 1619 C C . THR A 1 202 ? 25.492 -5.088 -14.531 1.00 57.69 202 THR A C 1
ATOM 1621 O O . THR A 1 202 ? 25.563 -6.307 -14.700 1.00 57.69 202 THR A O 1
ATOM 1624 N N . GLU A 1 203 ? 26.590 -4.340 -14.470 1.00 46.19 203 GLU A N 1
ATOM 1625 C CA . GLU A 1 203 ? 27.887 -4.961 -14.189 1.00 46.19 203 GLU A CA 1
ATOM 1626 C C . GLU A 1 203 ? 28.033 -5.134 -12.665 1.00 46.19 203 GLU A C 1
ATOM 1628 O O . GLU A 1 203 ? 28.198 -4.164 -11.932 1.00 46.19 203 GLU A O 1
ATOM 1633 N N . ASN A 1 204 ? 27.991 -6.397 -12.211 1.00 40.47 204 ASN A N 1
ATOM 1634 C CA . ASN A 1 204 ? 28.171 -6.905 -10.834 1.00 40.47 204 ASN A CA 1
ATOM 1635 C C . ASN A 1 204 ? 26.923 -7.004 -9.930 1.00 40.47 204 ASN A C 1
ATOM 1637 O O . ASN A 1 204 ? 26.762 -6.233 -8.986 1.00 40.47 204 ASN A O 1
ATOM 1641 N N . CYS A 1 205 ? 26.139 -8.079 -10.087 1.00 37.66 205 CYS A N 1
ATOM 1642 C CA . CYS A 1 205 ? 25.204 -8.543 -9.050 1.00 37.66 205 CYS A CA 1
ATOM 1643 C C . CYS A 1 205 ? 25.695 -9.869 -8.433 1.00 37.66 205 CYS A C 1
ATOM 1645 O O . CYS A 1 205 ? 25.865 -10.867 -9.134 1.00 37.66 205 CYS A O 1
ATOM 1647 N N . PHE A 1 206 ? 25.928 -9.899 -7.113 1.00 35.41 206 PHE A N 1
ATOM 1648 C CA . PHE A 1 206 ? 26.349 -11.095 -6.359 1.00 35.41 206 PHE A CA 1
ATOM 1649 C C . PHE A 1 206 ? 25.204 -11.687 -5.517 1.00 35.41 206 PHE A C 1
ATOM 1651 O O . PHE A 1 206 ? 24.339 -10.970 -5.020 1.00 35.41 206 PHE A O 1
ATOM 1658 N N . LYS A 1 207 ? 25.229 -13.017 -5.329 1.00 33.25 207 LYS A N 1
ATOM 1659 C CA . LYS A 1 207 ? 24.241 -13.799 -4.557 1.00 33.25 207 LYS A CA 1
ATOM 1660 C C . LYS A 1 207 ? 24.355 -13.602 -3.037 1.00 33.25 207 LYS A C 1
ATOM 1662 O O . LYS A 1 207 ? 25.453 -13.457 -2.500 1.00 33.25 207 LYS A O 1
ATOM 1667 N N . TRP A 1 208 ? 23.208 -13.697 -2.358 1.00 39.12 208 TRP A N 1
ATOM 1668 C CA . TRP A 1 208 ? 23.045 -13.538 -0.907 1.00 39.12 208 TRP A CA 1
ATOM 1669 C C . TRP A 1 208 ? 23.023 -14.855 -0.118 1.00 39.12 208 TRP A C 1
ATOM 1671 O O . TRP A 1 208 ? 22.717 -15.914 -0.663 1.00 39.12 208 TRP A O 1
ATOM 1681 N N . VAL A 1 209 ? 23.352 -14.734 1.177 1.00 31.03 209 VAL A N 1
ATOM 1682 C CA . VAL A 1 209 ? 23.323 -15.777 2.217 1.00 31.03 209 VAL A CA 1
ATOM 1683 C C . VAL A 1 209 ? 22.201 -15.464 3.205 1.00 31.03 209 VAL A C 1
ATOM 1685 O O . VAL A 1 209 ? 22.033 -14.314 3.606 1.00 31.03 209 VAL A O 1
ATOM 1688 N N . ASP A 1 210 ? 21.473 -16.516 3.558 1.00 29.06 210 ASP A N 1
ATOM 1689 C CA . ASP A 1 210 ? 20.328 -16.562 4.461 1.00 29.06 210 ASP A CA 1
ATOM 1690 C C . ASP A 1 210 ? 20.758 -16.375 5.930 1.00 29.06 210 ASP A C 1
ATOM 1692 O O . ASP A 1 210 ? 21.710 -17.013 6.389 1.00 29.06 210 ASP A O 1
ATOM 1696 N N . CYS A 1 211 ? 20.065 -15.504 6.663 1.00 26.91 211 CYS A N 1
ATOM 1697 C CA . CYS A 1 211 ? 20.271 -15.274 8.093 1.00 26.91 211 CYS A CA 1
ATOM 1698 C C . CYS A 1 211 ? 18.923 -15.368 8.812 1.00 26.91 211 CYS A C 1
ATOM 1700 O O . CYS A 1 211 ? 18.344 -14.355 9.196 1.00 26.91 211 CYS A O 1
ATOM 1702 N N . SER A 1 212 ? 18.444 -16.590 9.023 1.00 28.38 212 SER A N 1
ATOM 1703 C CA . SER A 1 212 ? 17.346 -16.870 9.944 1.00 28.38 212 SER A CA 1
ATOM 1704 C C . SER A 1 212 ? 17.866 -17.673 11.142 1.00 28.38 212 SER A C 1
ATOM 1706 O O . SER A 1 212 ? 18.352 -18.796 11.024 1.00 28.38 212 SER A O 1
ATOM 1708 N N . THR A 1 213 ? 17.760 -17.093 12.336 1.00 26.67 213 THR A N 1
ATOM 1709 C CA . THR A 1 213 ? 17.755 -17.847 13.597 1.00 26.67 213 THR A CA 1
ATOM 1710 C C . THR A 1 213 ? 16.545 -17.395 14.396 1.00 26.67 213 THR A C 1
ATOM 1712 O O . THR A 1 213 ? 16.492 -16.244 14.820 1.00 26.67 213 THR A O 1
ATOM 1715 N N . SER A 1 214 ? 15.575 -18.291 14.588 1.00 35.34 214 SER A N 1
ATOM 1716 C CA . SER A 1 214 ? 14.388 -18.065 15.420 1.00 35.34 214 SER A CA 1
ATOM 1717 C C . SER A 1 214 ? 14.542 -18.729 16.787 1.00 35.34 214 SER A C 1
ATOM 1719 O O . SER A 1 214 ? 14.956 -19.889 16.851 1.00 35.34 214 SER A O 1
ATOM 1721 N N . TYR A 1 215 ? 14.093 -18.062 17.850 1.00 30.36 215 TYR A N 1
ATOM 1722 C CA . TYR A 1 215 ? 13.758 -18.704 19.123 1.00 30.36 215 TYR A CA 1
ATOM 1723 C C . TYR A 1 215 ? 12.250 -18.560 19.377 1.00 30.36 215 TYR A C 1
ATOM 1725 O O . TYR A 1 215 ? 11.709 -17.479 19.158 1.00 30.36 215 TYR A O 1
ATOM 1733 N N . PRO A 1 216 ? 11.550 -19.612 19.832 1.00 36.28 216 PRO A N 1
ATOM 1734 C CA . PRO A 1 216 ? 10.135 -19.513 20.169 1.00 36.28 216 PRO A CA 1
ATOM 1735 C C . PRO A 1 216 ? 9.939 -18.661 21.434 1.00 36.28 216 PRO A C 1
ATOM 1737 O O . PRO A 1 216 ? 10.430 -19.019 22.505 1.00 36.28 216 PRO A O 1
ATOM 1740 N N . TYR A 1 217 ? 9.207 -17.551 21.310 1.00 46.19 217 TYR A N 1
ATOM 1741 C CA . TYR A 1 217 ? 8.784 -16.698 22.426 1.00 46.19 217 TYR A CA 1
ATOM 1742 C C . TYR A 1 217 ? 7.424 -17.164 22.973 1.00 46.19 217 TYR A C 1
ATOM 1744 O O . TYR A 1 217 ? 6.549 -17.589 22.216 1.00 46.19 217 TYR A O 1
ATOM 1752 N N . ARG A 1 218 ? 7.241 -17.127 24.297 1.00 48.22 218 ARG A N 1
ATOM 1753 C CA . ARG A 1 218 ? 6.026 -17.582 24.990 1.00 48.22 218 ARG A CA 1
ATOM 1754 C C . ARG A 1 218 ? 5.571 -16.457 25.914 1.00 48.22 218 ARG A C 1
ATOM 1756 O O . ARG A 1 218 ? 6.386 -16.015 26.712 1.00 48.22 218 ARG A O 1
ATOM 1763 N N . MET A 1 219 ? 4.309 -16.033 25.791 1.00 53.12 219 MET A N 1
ATOM 1764 C CA . MET A 1 219 ? 3.784 -14.892 26.554 1.00 53.12 219 MET A CA 1
ATOM 1765 C C . MET A 1 219 ? 3.965 -15.079 28.061 1.00 53.12 219 MET A C 1
ATOM 1767 O O . MET A 1 219 ? 3.682 -16.168 28.578 1.00 53.12 219 MET A O 1
ATOM 1771 N N . ASP A 1 220 ? 4.376 -14.016 28.743 1.00 67.56 220 ASP A N 1
ATOM 1772 C CA . ASP A 1 220 ? 4.456 -13.953 30.200 1.00 67.56 220 ASP A CA 1
ATOM 1773 C C . ASP A 1 220 ? 3.273 -13.174 30.821 1.00 67.56 220 ASP A C 1
ATOM 1775 O O . ASP A 1 220 ? 2.319 -12.790 30.142 1.00 67.56 220 ASP A O 1
ATOM 1779 N N . GLU A 1 221 ? 3.255 -13.033 32.150 1.00 62.94 221 GLU A N 1
ATOM 1780 C CA . GLU A 1 221 ? 2.168 -12.341 32.864 1.00 62.94 221 GLU A CA 1
ATOM 1781 C C . GLU A 1 221 ? 2.142 -10.822 32.623 1.00 62.94 221 GLU A C 1
ATOM 1783 O O . GLU A 1 221 ? 1.103 -10.192 32.844 1.00 62.94 221 GLU A O 1
ATOM 1788 N N . GLU A 1 222 ? 3.249 -10.226 32.179 1.00 65.94 222 GLU A N 1
ATOM 1789 C CA . GLU A 1 222 ? 3.336 -8.793 31.905 1.00 65.94 222 GLU A CA 1
ATOM 1790 C C . GLU A 1 222 ? 2.713 -8.472 30.537 1.00 65.94 222 GLU A C 1
ATOM 1792 O O . GLU A 1 222 ? 1.935 -7.523 30.420 1.00 65.94 222 GLU A O 1
ATOM 1797 N N . ASP A 1 223 ? 2.890 -9.362 29.555 1.00 65.62 223 ASP A N 1
ATOM 1798 C CA . ASP A 1 223 ? 2.231 -9.293 28.242 1.00 65.62 223 ASP A CA 1
ATOM 1799 C C . ASP A 1 223 ? 0.692 -9.242 28.337 1.00 65.62 223 ASP A C 1
ATOM 1801 O O . ASP A 1 223 ? 0.010 -8.566 27.558 1.00 65.62 223 ASP A O 1
ATOM 1805 N N . VAL A 1 224 ? 0.107 -9.942 29.318 1.00 66.75 224 VAL A N 1
ATOM 1806 C CA . VAL A 1 224 ? -1.353 -9.977 29.527 1.00 66.75 224 VAL A CA 1
ATOM 1807 C C . VAL A 1 224 ? -1.895 -8.617 29.979 1.00 66.75 224 VAL A C 1
ATOM 1809 O O . VAL A 1 224 ? -3.033 -8.275 29.645 1.00 66.75 224 VAL A O 1
ATOM 1812 N N . LYS A 1 225 ? -1.099 -7.830 30.712 1.00 77.00 225 LYS A N 1
ATOM 1813 C CA . LYS A 1 225 ? -1.480 -6.484 31.167 1.00 77.00 225 LYS A CA 1
ATOM 1814 C C . LYS A 1 225 ? -1.285 -5.425 30.085 1.00 77.00 225 LYS A C 1
ATOM 1816 O O . LYS A 1 225 ? -2.017 -4.440 30.074 1.00 77.00 225 LYS A O 1
ATOM 1821 N N . GLU A 1 226 ? -0.338 -5.639 29.176 1.00 83.88 226 GLU A N 1
ATOM 1822 C CA . GLU A 1 226 ? -0.020 -4.692 28.105 1.00 83.88 226 GLU A CA 1
ATOM 1823 C C . GLU A 1 226 ? -1.058 -4.684 26.975 1.00 83.88 226 GLU A C 1
ATOM 1825 O O . GLU A 1 226 ? -1.296 -3.642 26.362 1.00 83.88 226 GLU A O 1
ATOM 1830 N N . LEU A 1 227 ? -1.733 -5.809 26.717 1.00 86.50 227 LEU A N 1
ATOM 1831 C CA . LEU A 1 227 ? -2.703 -5.902 25.622 1.00 86.50 227 LEU A CA 1
ATOM 1832 C C . LEU A 1 227 ? -3.862 -4.889 25.725 1.00 86.50 227 LEU A C 1
ATOM 1834 O O . LEU A 1 227 ? -4.094 -4.189 24.739 1.00 86.50 227 LEU A O 1
ATOM 1838 N N . PRO A 1 228 ? -4.583 -4.753 26.859 1.00 90.38 228 PRO A N 1
ATOM 1839 C CA . PRO A 1 228 ? -5.653 -3.761 26.969 1.00 90.38 228 PRO A CA 1
ATOM 1840 C C . PRO A 1 228 ? -5.158 -2.323 26.791 1.00 90.38 228 PRO A C 1
ATOM 1842 O O . PRO A 1 228 ? -5.860 -1.515 26.187 1.00 90.38 228 PRO A O 1
ATOM 1845 N N . ARG A 1 229 ? -3.945 -2.007 27.275 1.00 92.12 229 ARG A N 1
ATOM 1846 C CA . ARG A 1 229 ? -3.323 -0.690 27.076 1.00 92.12 229 ARG A CA 1
ATOM 1847 C C . ARG A 1 229 ? -3.118 -0.420 25.589 1.00 92.12 229 ARG A C 1
ATOM 1849 O O . ARG A 1 229 ? -3.568 0.607 25.094 1.00 92.12 229 ARG A O 1
ATOM 1856 N N . LEU A 1 230 ? -2.489 -1.355 24.876 1.00 90.19 230 LEU A N 1
ATOM 1857 C CA . LEU A 1 230 ? -2.204 -1.200 23.451 1.00 90.19 230 LEU A CA 1
ATOM 1858 C C . LEU A 1 230 ? -3.483 -1.105 22.608 1.00 90.19 230 LEU A C 1
ATOM 1860 O O . LEU A 1 230 ? -3.557 -0.284 21.698 1.00 90.19 230 LEU A O 1
ATOM 1864 N N . GLN A 1 231 ? -4.503 -1.906 22.924 1.00 91.81 231 GLN A N 1
ATOM 1865 C CA . GLN A 1 231 ? -5.805 -1.827 22.254 1.00 91.81 231 GLN A CA 1
ATOM 1866 C C . GLN A 1 231 ? -6.469 -0.464 22.470 1.00 91.81 231 GLN A C 1
ATOM 1868 O O . GLN A 1 231 ? -6.911 0.156 21.507 1.00 91.81 231 GLN A O 1
ATOM 1873 N N . HIS A 1 232 ? -6.478 0.031 23.709 1.00 92.31 232 HIS A N 1
ATOM 1874 C CA . HIS A 1 232 ? -7.024 1.348 24.018 1.00 92.31 232 HIS A CA 1
ATOM 1875 C C . HIS A 1 232 ? -6.269 2.469 23.290 1.00 92.31 232 HIS A C 1
ATOM 1877 O O . HIS A 1 232 ? -6.881 3.354 22.700 1.00 92.31 232 HIS A O 1
ATOM 1883 N N . GLU A 1 233 ? -4.937 2.412 23.274 1.00 92.06 233 GLU A N 1
ATOM 1884 C CA . GLU A 1 233 ? -4.112 3.379 22.550 1.00 92.06 233 GLU A CA 1
ATOM 1885 C C . GLU A 1 233 ? -4.379 3.361 21.039 1.00 92.06 233 GLU A C 1
ATOM 1887 O O . GLU A 1 233 ? -4.404 4.420 20.410 1.00 92.06 233 GLU A O 1
ATOM 1892 N N . MET A 1 234 ? -4.614 2.184 20.449 1.00 94.38 234 MET A N 1
ATOM 1893 C CA . MET A 1 234 ? -5.024 2.073 19.047 1.00 94.38 234 MET A CA 1
ATOM 1894 C C . MET A 1 234 ? -6.398 2.696 18.795 1.00 94.38 234 MET A C 1
ATOM 1896 O O . MET A 1 234 ? -6.560 3.413 17.812 1.00 94.38 234 MET A O 1
ATOM 1900 N N . GLU A 1 235 ? -7.377 2.462 19.670 1.00 93.81 235 GLU A N 1
ATOM 1901 C CA . GLU A 1 235 ? -8.716 3.054 19.552 1.00 93.81 235 GLU A CA 1
ATOM 1902 C C . GLU A 1 235 ? -8.673 4.584 19.615 1.00 93.81 235 GLU A C 1
ATOM 1904 O O . GLU A 1 235 ? -9.275 5.244 18.766 1.00 93.81 235 GLU A O 1
ATOM 1909 N N . VAL A 1 236 ? -7.913 5.142 20.563 1.00 92.00 236 VAL A N 1
ATOM 1910 C CA . VAL A 1 236 ? -7.690 6.593 20.671 1.00 92.00 236 VAL A CA 1
ATOM 1911 C C . VAL A 1 236 ? -7.016 7.125 19.408 1.00 92.00 236 VAL A C 1
ATOM 1913 O O . VAL A 1 236 ? -7.515 8.069 18.810 1.00 92.00 236 VAL A O 1
ATOM 1916 N N . THR A 1 237 ? -5.959 6.463 18.925 1.00 91.12 237 THR A N 1
ATOM 1917 C CA . THR A 1 237 ? -5.252 6.890 17.704 1.00 91.12 237 THR A CA 1
ATOM 1918 C C . THR A 1 237 ? -6.174 6.891 16.476 1.00 91.12 237 THR A C 1
ATOM 1920 O O . THR A 1 237 ? -6.114 7.803 15.655 1.00 91.12 237 THR A O 1
ATOM 1923 N N . ILE A 1 238 ? -7.048 5.886 16.340 1.00 92.75 238 ILE A N 1
ATOM 1924 C CA . ILE A 1 238 ? -8.039 5.819 15.253 1.00 92.75 238 ILE A CA 1
ATOM 1925 C C . ILE A 1 238 ? -9.043 6.967 15.354 1.00 92.75 238 ILE A C 1
ATOM 1927 O O . ILE A 1 238 ? -9.406 7.539 14.327 1.00 92.75 238 ILE A O 1
ATOM 1931 N N . MET A 1 239 ? -9.513 7.282 16.561 1.00 90.88 239 MET A N 1
ATOM 1932 C CA . MET A 1 239 ? -10.451 8.379 16.793 1.00 90.88 239 MET A CA 1
ATOM 1933 C C . MET A 1 239 ? -9.809 9.731 16.464 1.00 90.88 239 MET A C 1
ATOM 1935 O O . MET A 1 239 ? -10.354 10.465 15.642 1.00 90.88 239 MET A O 1
ATOM 1939 N N . ASP A 1 240 ? -8.627 10.005 17.018 1.00 88.62 240 ASP A N 1
ATOM 1940 C CA . ASP A 1 240 ? -7.897 11.258 16.812 1.00 88.62 240 ASP A CA 1
ATOM 1941 C C . ASP A 1 240 ? -7.594 11.485 15.324 1.00 88.62 240 ASP A C 1
ATOM 1943 O O . ASP A 1 240 ? -7.832 12.565 14.784 1.00 88.62 240 ASP A O 1
ATOM 1947 N N . LEU A 1 241 ? -7.132 10.445 14.619 1.00 88.62 241 LEU A N 1
ATOM 1948 C CA . LEU A 1 241 ? -6.876 10.534 13.183 1.00 88.62 241 LEU A CA 1
ATOM 1949 C C . LEU A 1 241 ? -8.169 10.738 12.386 1.00 88.62 241 LEU A C 1
ATOM 1951 O O . LEU A 1 241 ? -8.177 11.533 11.451 1.00 88.62 241 LEU A O 1
ATOM 1955 N N . ARG A 1 242 ? -9.268 10.062 12.740 1.00 89.69 242 ARG A N 1
ATOM 1956 C CA . ARG A 1 242 ? -10.555 10.201 12.037 1.00 89.69 242 ARG A CA 1
ATOM 1957 C C . ARG A 1 242 ? -11.092 11.634 12.095 1.00 89.69 242 ARG A C 1
ATOM 1959 O O . ARG A 1 242 ? -11.740 12.068 11.144 1.00 89.69 242 ARG A O 1
ATOM 1966 N N . GLU A 1 243 ? -10.839 12.335 13.195 1.00 86.38 243 GLU A N 1
ATOM 1967 C CA . GLU A 1 243 ? -11.249 13.727 13.409 1.00 86.38 243 GLU A CA 1
ATOM 1968 C C . GLU A 1 243 ? -10.207 14.747 12.927 1.00 86.38 243 GLU A C 1
ATOM 1970 O O . GLU A 1 243 ? -10.501 15.941 12.870 1.00 86.38 243 GLU A O 1
ATOM 1975 N N . SER A 1 244 ? -9.010 14.295 12.542 1.00 84.50 244 SER A N 1
ATOM 1976 C CA . SER A 1 244 ? -7.955 15.175 12.042 1.00 84.50 244 SER A CA 1
ATOM 1977 C C . SER A 1 244 ? -8.326 15.814 10.701 1.00 84.50 244 SER A C 1
ATOM 1979 O O . SER A 1 244 ? -8.872 15.164 9.802 1.00 84.50 244 SER A O 1
ATOM 1981 N N . GLU A 1 245 ? -7.961 17.088 10.533 1.00 80.38 245 GLU A N 1
ATOM 1982 C CA . GLU A 1 245 ? -8.093 17.797 9.253 1.00 80.38 245 GLU A CA 1
ATOM 1983 C C . GLU A 1 245 ? -7.350 17.067 8.128 1.00 80.38 245 GLU A C 1
ATOM 1985 O O . GLU A 1 245 ? -7.851 16.990 7.007 1.00 80.38 245 GLU A O 1
ATOM 1990 N N . TYR A 1 246 ? -6.210 16.453 8.457 1.00 78.12 246 TYR A N 1
ATOM 1991 C CA . TYR A 1 246 ? -5.422 15.631 7.548 1.00 78.12 246 TYR A CA 1
ATOM 1992 C C . TYR A 1 246 ? -6.244 14.490 6.920 1.00 78.12 246 TYR A C 1
ATOM 1994 O O . TYR A 1 246 ? -6.327 14.377 5.696 1.00 78.12 246 TYR A O 1
ATOM 2002 N N . TYR A 1 247 ? -6.899 13.654 7.737 1.00 82.88 247 TYR A N 1
ATOM 2003 C CA . TYR A 1 247 ? -7.689 12.530 7.219 1.00 82.88 247 TYR A CA 1
ATOM 2004 C C . TYR A 1 247 ? -8.929 12.991 6.451 1.00 82.88 247 TYR A C 1
ATOM 2006 O O . TYR A 1 247 ? -9.288 12.396 5.433 1.00 82.88 247 TYR A O 1
ATOM 2014 N N . LEU A 1 248 ? -9.592 14.047 6.933 1.00 82.44 248 LEU A N 1
ATOM 2015 C CA . LEU A 1 248 ? -10.758 14.610 6.259 1.00 82.44 248 LEU A CA 1
ATOM 2016 C C . LEU A 1 248 ? -10.390 15.121 4.866 1.00 82.44 248 LEU A C 1
ATOM 2018 O O . LEU A 1 248 ? -11.077 14.766 3.909 1.00 82.44 248 LEU A O 1
ATOM 2022 N N . LYS A 1 249 ? -9.281 15.860 4.742 1.00 76.75 249 LYS A N 1
ATOM 2023 C CA . LYS A 1 249 ? -8.798 16.353 3.453 1.00 76.75 249 LYS A CA 1
ATOM 2024 C C . LYS A 1 249 ? -8.422 15.212 2.518 1.00 76.75 249 LYS A C 1
ATOM 2026 O O . LYS A 1 249 ? -8.931 15.170 1.411 1.00 76.75 249 LYS A O 1
ATOM 2031 N N . LEU A 1 250 ? -7.641 14.235 2.978 1.00 77.75 250 LEU A N 1
ATOM 2032 C CA . LEU A 1 250 ? -7.308 13.061 2.168 1.00 77.75 250 LEU A CA 1
ATOM 2033 C C . LEU A 1 250 ? -8.563 12.354 1.641 1.00 77.75 250 LEU A C 1
ATOM 2035 O O . LEU A 1 250 ? -8.629 11.962 0.478 1.00 77.75 250 LEU A O 1
ATOM 2039 N N . ARG A 1 251 ? -9.556 12.132 2.507 1.00 80.50 251 ARG A N 1
ATOM 2040 C CA . ARG A 1 251 ? -10.812 11.502 2.096 1.00 80.50 251 ARG A CA 1
ATOM 2041 C C . ARG A 1 251 ? -11.514 12.347 1.033 1.00 80.50 251 ARG A C 1
ATOM 2043 O O . ARG A 1 251 ? -12.100 11.793 0.106 1.00 80.50 251 ARG A O 1
ATOM 2050 N N . ASP A 1 252 ? -11.477 13.664 1.171 1.00 77.75 252 ASP A N 1
ATOM 2051 C CA . ASP A 1 252 ? -12.058 14.585 0.202 1.00 77.75 252 ASP A CA 1
ATOM 2052 C C . ASP A 1 252 ? -11.259 14.586 -1.117 1.00 77.75 252 ASP A C 1
ATOM 2054 O O . ASP A 1 252 ? -11.879 14.542 -2.177 1.00 77.75 252 ASP A O 1
ATOM 2058 N N . ASP A 1 253 ? -9.928 14.484 -1.077 1.00 72.75 253 ASP A N 1
ATOM 2059 C CA . ASP A 1 253 ? -9.048 14.347 -2.247 1.00 72.75 253 ASP A CA 1
ATOM 2060 C C . ASP A 1 253 ? -9.297 13.021 -2.977 1.00 72.75 253 ASP A C 1
ATOM 2062 O O . ASP A 1 253 ? -9.487 13.001 -4.190 1.00 72.75 253 ASP A O 1
ATOM 2066 N N . LEU A 1 254 ? -9.428 11.908 -2.247 1.00 75.94 254 LEU A N 1
ATOM 2067 C CA . LEU A 1 254 ? -9.821 10.608 -2.809 1.00 75.94 254 LEU A CA 1
ATOM 2068 C C . LEU A 1 254 ? -11.189 10.656 -3.505 1.00 75.94 254 LEU A C 1
ATOM 2070 O O . LEU A 1 254 ? -11.431 9.919 -4.463 1.00 75.94 254 LEU A O 1
ATOM 2074 N N . ASN A 1 255 ? -12.087 11.524 -3.037 1.00 71.88 255 ASN A N 1
ATOM 2075 C CA . ASN A 1 255 ? -13.395 11.740 -3.647 1.00 71.88 255 ASN A CA 1
ATOM 2076 C C . ASN A 1 255 ? -13.356 12.745 -4.810 1.00 71.88 255 ASN A C 1
ATOM 2078 O O . ASN A 1 255 ? -14.147 12.619 -5.756 1.00 71.88 255 ASN A O 1
ATOM 2082 N N . GLY A 1 256 ? -12.466 13.733 -4.742 1.00 71.38 256 GLY A N 1
ATOM 2083 C CA . GLY A 1 256 ? -12.358 14.858 -5.667 1.00 71.38 256 GLY A CA 1
ATOM 2084 C C . GLY A 1 256 ? -11.441 14.609 -6.864 1.00 71.38 256 GLY A C 1
ATOM 2085 O O . GLY A 1 256 ? -11.725 15.117 -7.950 1.00 71.38 256 GLY A O 1
ATOM 2086 N N . ASP A 1 257 ? -10.393 13.800 -6.706 1.00 79.94 257 ASP A N 1
ATOM 2087 C CA . ASP A 1 257 ? -9.417 13.516 -7.756 1.00 79.94 257 ASP A CA 1
ATOM 2088 C C . ASP A 1 257 ? -9.996 12.536 -8.787 1.00 79.94 257 ASP A C 1
ATOM 2090 O O . ASP A 1 257 ? -10.098 11.319 -8.593 1.00 79.94 257 ASP A O 1
ATOM 2094 N N . GLN A 1 258 ? -10.402 13.092 -9.928 1.00 81.44 258 GLN A N 1
ATOM 2095 C CA . GLN A 1 258 ? -10.976 12.329 -11.028 1.00 81.44 258 GLN A CA 1
ATOM 2096 C C . GLN A 1 258 ? -9.977 11.333 -11.632 1.00 81.44 258 GLN A C 1
ATOM 2098 O O . GLN A 1 258 ? -10.397 10.249 -12.051 1.00 81.44 258 GLN A O 1
ATOM 2103 N N . LEU A 1 259 ? -8.688 11.678 -11.682 1.00 83.06 259 LEU A N 1
ATOM 2104 C CA . LEU A 1 259 ? -7.651 10.829 -12.254 1.00 83.06 259 LEU A CA 1
ATOM 2105 C C . LEU A 1 259 ? -7.443 9.608 -11.362 1.00 83.06 259 LEU A C 1
ATOM 2107 O O . LEU A 1 259 ? -7.645 8.485 -11.831 1.00 83.06 259 LEU A O 1
ATOM 2111 N N . LEU A 1 260 ? -7.172 9.820 -10.072 1.00 81.56 260 LEU A N 1
ATOM 2112 C CA . LEU A 1 260 ? -6.990 8.746 -9.094 1.00 81.56 260 LEU A CA 1
ATOM 2113 C C . LEU A 1 260 ? -8.199 7.804 -9.070 1.00 81.56 260 LEU A C 1
ATOM 2115 O O . LEU A 1 260 ? -8.056 6.584 -9.174 1.00 81.56 260 LEU A O 1
ATOM 2119 N N . ARG A 1 261 ? -9.417 8.357 -9.036 1.00 82.12 261 ARG A N 1
ATOM 2120 C CA . ARG A 1 261 ? -10.655 7.562 -9.063 1.00 82.12 261 ARG A CA 1
ATOM 2121 C C . ARG A 1 261 ? -10.819 6.761 -10.343 1.00 82.12 261 ARG A C 1
ATOM 2123 O O . ARG A 1 261 ? -11.238 5.600 -10.278 1.00 82.12 261 ARG A O 1
ATOM 2130 N N . SER A 1 262 ? -10.534 7.364 -11.497 1.00 83.38 262 SER A N 1
ATOM 2131 C CA . SER A 1 262 ? -10.611 6.666 -12.783 1.00 83.38 262 SER A CA 1
ATOM 2132 C C . SER A 1 262 ? -9.635 5.495 -12.824 1.00 83.38 262 SER A C 1
ATOM 2134 O O . SER A 1 262 ? -9.982 4.411 -13.290 1.00 83.38 262 SER A O 1
ATOM 2136 N N . GLU A 1 263 ? -8.468 5.680 -12.220 1.00 85.31 263 GLU A N 1
ATOM 2137 C CA . GLU A 1 263 ? -7.351 4.764 -12.311 1.00 85.31 263 GLU A CA 1
ATOM 2138 C C . GLU A 1 263 ? -7.454 3.606 -11.299 1.00 85.31 263 GLU A C 1
ATOM 2140 O O . GLU A 1 263 ? -7.168 2.448 -11.633 1.00 85.31 263 GLU A O 1
ATOM 2145 N N . ILE A 1 264 ? -8.008 3.875 -10.111 1.00 83.06 264 ILE A N 1
ATOM 2146 C CA . ILE A 1 264 ? -8.489 2.861 -9.160 1.00 83.06 264 ILE A CA 1
ATOM 2147 C C . ILE A 1 264 ? -9.634 2.053 -9.782 1.00 83.06 264 ILE A C 1
ATOM 2149 O O . ILE A 1 264 ? -9.620 0.820 -9.753 1.00 83.06 264 ILE A O 1
ATOM 2153 N N . SER A 1 265 ? -10.618 2.729 -10.385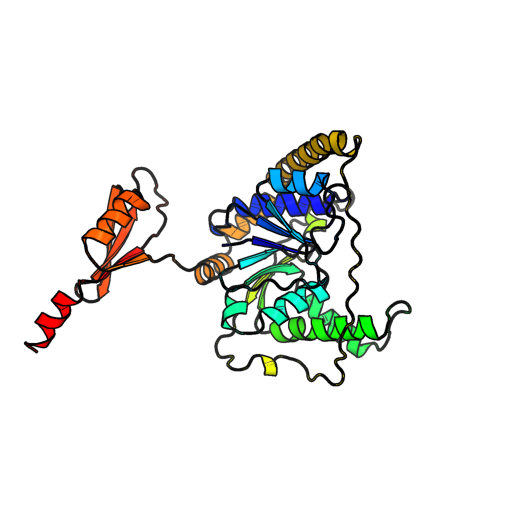 1.00 83.25 265 SER A N 1
ATOM 2154 C CA . SER A 1 265 ? -11.773 2.067 -11.007 1.00 83.25 265 SER A CA 1
ATOM 2155 C C . SER A 1 265 ? -11.353 1.166 -12.167 1.00 83.25 265 SER A C 1
ATOM 2157 O O . SER A 1 265 ? -11.857 0.048 -12.291 1.00 83.25 265 SER A O 1
ATOM 2159 N N . ARG A 1 266 ? -10.395 1.624 -12.983 1.00 84.31 266 ARG A N 1
ATOM 2160 C CA . ARG A 1 266 ? -9.797 0.854 -14.078 1.00 84.31 266 ARG A CA 1
ATOM 2161 C C . ARG A 1 266 ? -9.140 -0.428 -13.567 1.00 84.31 266 ARG A C 1
ATOM 2163 O O . ARG A 1 266 ? -9.341 -1.482 -14.162 1.00 84.31 266 ARG A O 1
ATOM 2170 N N . ARG A 1 267 ? -8.401 -0.348 -12.455 1.00 81.75 267 ARG A N 1
ATOM 2171 C CA . ARG A 1 267 ? -7.654 -1.472 -11.863 1.00 81.75 267 ARG A CA 1
ATOM 2172 C C . ARG A 1 267 ? -8.509 -2.499 -11.171 1.00 81.75 267 ARG A C 1
ATOM 2174 O O . ARG A 1 267 ? -8.364 -3.685 -11.432 1.00 81.75 267 ARG A O 1
ATOM 2181 N N . ILE A 1 268 ? -9.402 -2.054 -10.293 1.00 78.31 268 ILE A N 1
ATOM 2182 C CA . ILE A 1 268 ? -10.305 -2.962 -9.578 1.00 78.31 268 ILE A CA 1
ATOM 2183 C C . ILE A 1 268 ? -11.241 -3.673 -10.573 1.00 78.31 268 ILE A C 1
ATOM 2185 O O . ILE A 1 268 ? -11.764 -4.751 -10.281 1.00 78.31 268 ILE A O 1
ATOM 2189 N N . GLY A 1 269 ? -11.423 -3.072 -11.754 1.00 63.59 269 GLY A N 1
ATOM 2190 C CA . GLY A 1 269 ? -12.408 -3.458 -12.739 1.00 63.59 269 GLY A CA 1
ATOM 2191 C C . GLY A 1 269 ? -13.799 -3.030 -12.278 1.00 63.59 269 GLY A C 1
ATOM 2192 O O . GLY A 1 269 ? -14.168 -3.121 -11.101 1.00 63.59 269 GLY A O 1
ATOM 2193 N N . SER A 1 270 ? -14.641 -2.606 -13.216 1.00 48.53 270 SER A N 1
ATOM 2194 C CA . SER A 1 270 ? -16.072 -2.811 -13.026 1.00 48.53 270 SER A CA 1
ATOM 2195 C C . SER A 1 270 ? -16.256 -4.320 -12.892 1.00 48.53 270 SER A C 1
ATOM 2197 O O . SER A 1 270 ? -15.914 -5.059 -13.815 1.00 48.53 270 SER A O 1
ATOM 2199 N N . LYS A 1 271 ? -16.746 -4.811 -11.749 1.00 43.62 271 LYS A N 1
ATOM 2200 C CA . LYS A 1 271 ? -17.197 -6.204 -11.627 1.00 43.62 271 LYS A CA 1
ATOM 2201 C C . LYS A 1 271 ? -18.442 -6.385 -12.505 1.00 43.62 271 LYS A C 1
ATOM 2203 O O . LYS A 1 271 ? -19.557 -6.523 -12.013 1.00 43.62 271 LYS A O 1
ATOM 2208 N N . GLU A 1 272 ? -18.268 -6.343 -13.822 1.00 42.06 272 GLU A N 1
ATOM 2209 C CA . GLU A 1 272 ? -19.297 -6.725 -14.773 1.00 42.06 272 GLU A CA 1
ATOM 2210 C C . GLU A 1 272 ? -19.439 -8.238 -14.676 1.00 42.06 272 GLU A C 1
ATOM 2212 O O . GLU A 1 272 ? -18.586 -9.011 -15.120 1.00 42.06 272 GLU A O 1
ATOM 2217 N N . HIS A 1 273 ? -20.513 -8.680 -14.035 1.00 45.03 273 HIS A N 1
ATOM 2218 C CA . HIS A 1 273 ? -20.816 -10.094 -13.949 1.00 45.03 273 HIS A CA 1
ATOM 2219 C C . HIS A 1 273 ? -21.413 -10.527 -15.292 1.00 45.03 273 HIS A C 1
ATOM 2221 O O . HIS A 1 273 ? -22.578 -10.265 -15.602 1.00 45.03 273 HIS A O 1
ATOM 2227 N N . VAL A 1 274 ? -20.609 -11.197 -16.117 1.00 41.06 274 VAL A N 1
ATOM 2228 C CA . VAL A 1 274 ? -21.095 -11.844 -17.339 1.00 41.06 274 VAL A CA 1
ATOM 2229 C C . VAL A 1 274 ? -21.679 -13.202 -16.977 1.00 41.06 274 VAL A C 1
ATOM 2231 O O . VAL A 1 274 ? -20.966 -14.080 -16.496 1.00 41.06 274 VAL A O 1
ATOM 2234 N N . GLN A 1 275 ? -22.974 -13.396 -17.223 1.00 50.69 275 GLN A N 1
ATOM 2235 C CA . GLN A 1 275 ? -23.643 -14.675 -17.012 1.00 50.69 275 GLN A CA 1
ATOM 2236 C C . GLN A 1 275 ? -24.337 -15.168 -18.279 1.00 50.69 275 GLN A C 1
ATOM 2238 O O . GLN A 1 275 ? -24.842 -14.403 -19.096 1.00 50.69 275 GLN A O 1
ATOM 2243 N N . MET A 1 276 ? -24.360 -16.484 -18.462 1.00 41.94 276 MET A N 1
ATOM 2244 C CA . MET A 1 276 ? -25.060 -17.122 -19.574 1.00 41.94 276 MET A CA 1
ATOM 2245 C C . MET A 1 276 ? -26.204 -17.978 -19.038 1.00 41.94 276 MET A C 1
ATOM 2247 O O . MET A 1 276 ? -26.012 -18.770 -18.115 1.00 41.94 276 MET A O 1
ATOM 2251 N N . GLY A 1 277 ? -27.384 -17.828 -19.642 1.00 47.94 277 GLY A N 1
ATOM 2252 C CA . GLY A 1 277 ? -28.583 -18.596 -19.306 1.00 47.94 277 GLY A CA 1
ATOM 2253 C C . GLY A 1 277 ? -29.523 -17.915 -18.302 1.00 47.94 277 GLY A C 1
ATOM 2254 O O . GLY A 1 277 ? -29.109 -17.441 -17.247 1.00 47.94 277 GLY A O 1
ATOM 2255 N N . GLY A 1 278 ? -30.822 -17.919 -18.628 1.00 52.94 278 GLY A N 1
ATOM 2256 C CA . GLY A 1 278 ? -31.860 -17.171 -17.906 1.00 52.94 278 GLY A CA 1
ATOM 2257 C C . GLY A 1 278 ? -32.123 -17.610 -16.457 1.00 52.94 278 GLY A C 1
ATOM 2258 O O . GLY A 1 278 ? -32.493 -16.778 -15.631 1.00 52.94 278 GLY A O 1
ATOM 2259 N N . MET A 1 279 ? -31.918 -18.890 -16.118 1.00 50.22 279 MET A N 1
ATOM 2260 C CA . MET A 1 279 ? -32.115 -19.379 -14.742 1.00 50.22 279 MET A CA 1
ATOM 2261 C C . MET A 1 279 ? -30.947 -19.004 -13.824 1.00 50.22 279 MET A C 1
ATOM 2263 O O . MET A 1 279 ? -31.171 -18.506 -12.723 1.00 50.22 279 MET A O 1
ATOM 2267 N N . THR A 1 280 ? -29.708 -19.156 -14.299 1.00 56.03 280 THR A N 1
ATOM 2268 C CA . THR A 1 280 ? -28.491 -18.799 -13.552 1.00 56.03 280 THR A CA 1
ATOM 2269 C C . THR A 1 280 ? -28.443 -17.303 -13.247 1.00 56.03 280 THR A C 1
ATOM 2271 O O . THR A 1 280 ? -28.087 -16.902 -12.141 1.00 56.03 280 THR A O 1
ATOM 2274 N N . SER A 1 281 ? -28.897 -16.481 -14.195 1.00 56.22 281 SER A N 1
ATOM 2275 C CA . SER A 1 281 ? -28.962 -15.032 -14.038 1.00 56.22 281 SER A CA 1
ATOM 2276 C C . SER A 1 281 ? -30.018 -14.519 -13.090 1.00 56.22 281 SER A C 1
ATOM 2278 O O . SER A 1 281 ? -29.794 -13.534 -12.390 1.00 56.22 281 SER A O 1
ATOM 2280 N N . LEU A 1 282 ? -31.179 -15.172 -13.074 1.00 57.91 282 LEU A N 1
ATOM 2281 C CA . LEU A 1 282 ? -32.242 -14.808 -12.154 1.00 57.91 282 LEU A CA 1
ATOM 2282 C C . LEU A 1 282 ? -31.833 -15.167 -10.724 1.00 57.91 282 LEU A C 1
ATOM 2284 O O . LEU A 1 282 ? -32.032 -14.366 -9.813 1.00 57.91 282 LEU A O 1
ATOM 2288 N N . ASP A 1 283 ? -31.199 -16.326 -10.544 1.00 60.75 283 ASP A N 1
ATOM 2289 C CA . ASP A 1 283 ? -30.688 -16.765 -9.251 1.00 60.75 283 ASP A CA 1
ATOM 2290 C C . ASP A 1 283 ? -29.550 -15.873 -8.743 1.00 60.75 283 ASP A C 1
ATOM 2292 O O . ASP A 1 283 ? -29.582 -15.483 -7.578 1.00 60.75 283 ASP A O 1
ATOM 2296 N N . LEU A 1 284 ? -28.594 -15.462 -9.586 1.00 58.72 284 LEU A N 1
ATOM 2297 C CA . LEU A 1 284 ? -27.576 -14.497 -9.155 1.00 58.72 284 LEU A CA 1
ATOM 2298 C C . LEU A 1 284 ? -28.220 -13.153 -8.782 1.00 58.72 284 LEU A C 1
ATOM 2300 O O . LEU A 1 284 ? -27.976 -12.642 -7.690 1.00 58.72 284 LEU A O 1
ATOM 2304 N N . ALA A 1 285 ? -29.073 -12.602 -9.651 1.00 58.06 285 ALA A N 1
ATOM 2305 C CA . ALA A 1 285 ? -29.684 -11.296 -9.422 1.00 58.06 285 ALA A CA 1
ATOM 2306 C C . ALA A 1 285 ? -30.541 -11.274 -8.147 1.00 58.06 285 ALA A C 1
ATOM 2308 O O . ALA A 1 285 ? -30.440 -10.341 -7.356 1.00 58.06 285 ALA A O 1
ATOM 2309 N N . THR A 1 286 ? -31.356 -12.306 -7.916 1.00 55.84 286 THR A N 1
ATOM 2310 C CA . THR A 1 286 ? -32.313 -12.317 -6.796 1.00 55.84 286 THR A CA 1
ATOM 2311 C C . THR A 1 286 ? -31.768 -12.952 -5.520 1.00 55.84 286 THR A C 1
ATOM 2313 O O . THR A 1 286 ? -32.058 -12.445 -4.439 1.00 55.84 286 THR A O 1
ATOM 2316 N N . LYS A 1 287 ? -30.977 -14.032 -5.602 1.00 59.53 287 LYS A N 1
ATOM 2317 C CA . LYS A 1 287 ? -30.482 -14.754 -4.414 1.00 59.53 287 LYS A CA 1
ATOM 2318 C C . LYS A 1 287 ? -29.111 -14.266 -3.957 1.00 59.53 287 LYS A C 1
ATOM 2320 O O . LYS A 1 287 ? -28.905 -14.142 -2.755 1.00 59.53 287 LYS A O 1
ATOM 2325 N N . ALA A 1 288 ? -28.188 -13.997 -4.883 1.00 52.19 288 ALA A N 1
ATOM 2326 C CA . ALA A 1 288 ? -26.825 -13.590 -4.528 1.00 52.19 288 ALA A CA 1
ATOM 2327 C C . ALA A 1 288 ? -26.696 -12.070 -4.344 1.00 52.19 288 ALA A C 1
ATOM 2329 O O . ALA A 1 288 ? -26.094 -11.623 -3.373 1.00 52.19 288 ALA A O 1
ATOM 2330 N N . LEU A 1 289 ? -27.294 -11.285 -5.245 1.00 57.78 289 LEU A N 1
ATOM 2331 C CA . LEU A 1 289 ? -27.196 -9.819 -5.250 1.00 57.78 289 LEU A CA 1
ATOM 2332 C C . LEU A 1 289 ? -28.408 -9.119 -4.609 1.00 57.78 289 LEU A C 1
ATOM 2334 O O . LEU A 1 289 ? -28.408 -7.900 -4.470 1.00 57.78 289 LEU A O 1
ATOM 2338 N N . GLN A 1 290 ? -29.440 -9.877 -4.209 1.00 64.31 290 GLN A N 1
ATOM 2339 C CA . GLN A 1 290 ? -30.683 -9.380 -3.591 1.00 64.31 290 GLN A CA 1
ATOM 2340 C C . GLN A 1 290 ? -31.394 -8.261 -4.378 1.00 64.31 290 GLN A C 1
ATOM 2342 O O . GLN A 1 290 ? -32.200 -7.513 -3.816 1.00 64.31 290 GLN A O 1
ATOM 2347 N N . ALA A 1 291 ? -31.131 -8.150 -5.681 1.00 61.00 291 ALA A N 1
ATOM 2348 C CA . ALA A 1 291 ? -31.642 -7.078 -6.513 1.00 61.00 291 ALA A CA 1
ATOM 2349 C C . ALA A 1 291 ? -33.167 -7.178 -6.639 1.00 61.00 291 ALA A C 1
ATOM 2351 O O . ALA A 1 291 ? -33.719 -8.185 -7.088 1.00 61.00 291 ALA A O 1
ATOM 2352 N N . LYS A 1 292 ? -33.863 -6.099 -6.263 1.00 62.78 292 LYS A N 1
ATOM 2353 C CA . LYS A 1 292 ? -35.332 -6.007 -6.364 1.00 62.78 292 LYS A CA 1
ATOM 2354 C C . LYS A 1 292 ? -35.799 -5.426 -7.696 1.00 62.78 292 LYS A C 1
ATOM 2356 O O . LYS A 1 292 ? -36.964 -5.594 -8.056 1.00 62.78 292 LYS A O 1
ATOM 2361 N N . ARG A 1 293 ? -34.927 -4.700 -8.403 1.00 61.84 293 ARG A N 1
ATOM 2362 C CA . ARG A 1 293 ? -35.210 -4.090 -9.710 1.00 61.84 293 ARG A CA 1
ATOM 2363 C C . ARG A 1 293 ? -33.997 -4.201 -10.628 1.00 61.84 293 ARG A C 1
ATOM 2365 O O . ARG A 1 293 ? -32.859 -4.155 -10.172 1.00 61.84 293 ARG A O 1
ATOM 2372 N N . ALA A 1 294 ? -34.272 -4.286 -11.924 1.00 64.12 294 ALA A N 1
ATOM 2373 C CA . ALA A 1 294 ? -33.279 -4.222 -12.983 1.00 64.12 294 ALA A CA 1
ATOM 2374 C C . ALA A 1 294 ? -33.769 -3.254 -14.067 1.00 64.12 294 ALA A C 1
ATOM 2376 O O . ALA A 1 294 ? -34.942 -3.288 -14.446 1.00 64.12 294 ALA A O 1
ATOM 2377 N N . LYS A 1 295 ? -32.884 -2.389 -14.560 1.00 63.56 295 LYS A N 1
ATOM 2378 C CA . LYS A 1 295 ? -33.153 -1.459 -15.661 1.00 63.56 295 LYS A CA 1
ATOM 2379 C C . LYS A 1 295 ? -32.274 -1.830 -16.847 1.00 63.56 295 LYS A C 1
ATOM 2381 O O . LYS A 1 295 ? -31.063 -1.927 -16.693 1.00 63.56 295 LYS A O 1
ATOM 2386 N N . VAL A 1 296 ? -32.863 -1.998 -18.030 1.00 67.38 296 VAL A N 1
ATOM 2387 C CA . VAL A 1 296 ? -32.073 -2.130 -19.263 1.00 67.38 296 VAL A CA 1
ATOM 2388 C C . VAL A 1 296 ? -31.421 -0.784 -19.560 1.00 67.38 296 VAL A C 1
ATOM 2390 O O . VAL A 1 296 ? -32.121 0.219 -19.708 1.00 67.38 296 VAL A O 1
ATOM 2393 N N . ILE A 1 297 ? -30.094 -0.761 -19.632 1.00 69.88 297 ILE A N 1
ATOM 2394 C CA . ILE A 1 297 ? -29.304 0.443 -19.932 1.00 69.88 297 ILE A CA 1
ATOM 2395 C C . ILE A 1 297 ? -28.717 0.427 -21.344 1.00 69.88 297 ILE A C 1
ATOM 2397 O O . ILE A 1 297 ? -28.275 1.457 -21.840 1.00 69.88 297 ILE A O 1
ATOM 2401 N N . GLY A 1 298 ? -28.749 -0.719 -22.019 1.00 68.94 298 GLY A N 1
ATOM 2402 C CA . GLY A 1 298 ? -28.248 -0.853 -23.378 1.00 68.94 298 GLY A CA 1
ATOM 2403 C C . GLY A 1 298 ? -28.237 -2.300 -23.840 1.00 68.94 298 GLY A C 1
ATOM 2404 O O . GLY A 1 298 ? -28.858 -3.168 -23.227 1.00 68.94 298 GLY A O 1
ATOM 2405 N N . HIS A 1 299 ? -27.515 -2.554 -24.924 1.00 65.19 299 HIS A N 1
ATOM 2406 C CA . HIS A 1 299 ? -27.285 -3.893 -25.453 1.00 65.19 299 HIS A CA 1
ATOM 2407 C C . HIS A 1 299 ? -25.803 -4.038 -25.791 1.00 65.19 299 HIS A C 1
ATOM 2409 O O . HIS A 1 299 ? -25.246 -3.170 -26.456 1.00 65.19 299 HIS A O 1
ATOM 2415 N N . ALA A 1 300 ? -25.176 -5.129 -25.349 1.00 55.97 300 ALA A N 1
ATOM 2416 C CA . ALA A 1 300 ? -23.791 -5.434 -25.712 1.00 55.97 300 ALA A CA 1
ATOM 2417 C C . ALA A 1 300 ? -23.699 -5.956 -27.155 1.00 55.97 300 ALA A C 1
ATOM 2419 O O . ALA A 1 300 ? -22.735 -5.683 -27.859 1.00 55.97 300 ALA A O 1
ATOM 2420 N N . LEU A 1 301 ? -24.715 -6.715 -27.582 1.00 55.75 301 LEU A N 1
ATOM 2421 C CA . LEU A 1 301 ? -24.921 -7.247 -28.932 1.00 55.75 301 LEU A CA 1
ATOM 2422 C C . LEU A 1 301 ? -26.431 -7.353 -29.200 1.00 55.75 301 LEU A C 1
ATOM 2424 O O . LEU A 1 301 ? -27.237 -7.305 -28.266 1.00 55.75 301 LEU A O 1
ATOM 2428 N N . ALA A 1 302 ? -26.833 -7.544 -30.460 1.00 59.34 302 ALA A N 1
ATOM 2429 C CA . ALA A 1 302 ? -28.233 -7.787 -30.806 1.00 59.34 302 ALA A CA 1
ATOM 2430 C C . ALA A 1 302 ? -28.779 -9.012 -30.043 1.00 59.34 302 ALA A C 1
ATOM 2432 O O . ALA A 1 302 ? -28.303 -10.131 -30.223 1.00 59.34 302 ALA A O 1
ATOM 2433 N N . GLY A 1 303 ? -29.773 -8.792 -29.176 1.00 60.06 303 GLY A N 1
ATOM 2434 C CA . GLY A 1 303 ? -30.352 -9.833 -28.317 1.00 60.06 303 GLY A CA 1
ATOM 2435 C C . GLY A 1 303 ? -29.638 -10.064 -26.978 1.00 60.06 303 GLY A C 1
ATOM 2436 O O . GLY A 1 303 ? -30.058 -10.944 -26.235 1.00 60.06 303 GLY A O 1
ATOM 2437 N N . VAL A 1 304 ? -28.607 -9.277 -26.642 1.00 62.34 304 VAL A N 1
ATOM 2438 C CA . VAL A 1 304 ? -27.865 -9.355 -25.367 1.00 62.34 304 VAL A CA 1
ATOM 2439 C C . VAL A 1 304 ? -28.029 -8.036 -24.594 1.00 62.34 304 VAL A C 1
ATOM 2441 O O . VAL A 1 304 ? -27.231 -7.112 -24.787 1.00 62.34 304 VAL A O 1
ATOM 2444 N N . PRO A 1 305 ? -29.076 -7.899 -23.757 1.00 56.19 305 PRO A N 1
ATOM 2445 C CA . PRO A 1 305 ? -29.323 -6.688 -22.975 1.00 56.19 305 PRO A CA 1
ATOM 2446 C C . PRO A 1 305 ? -28.308 -6.511 -21.834 1.00 56.19 305 PRO A C 1
ATOM 2448 O O . PRO A 1 305 ? -27.900 -7.480 -21.191 1.00 56.19 305 PRO A O 1
ATOM 2451 N N . LEU A 1 306 ? -27.931 -5.256 -21.582 1.00 56.97 306 LEU A N 1
ATOM 2452 C CA . LEU A 1 306 ? -27.146 -4.808 -20.430 1.00 56.97 306 LEU A CA 1
ATOM 2453 C C . LEU A 1 306 ? -28.098 -4.276 -19.362 1.00 56.97 306 LEU A C 1
ATOM 2455 O O . LEU A 1 306 ? -28.906 -3.382 -19.637 1.00 56.97 306 LEU A O 1
ATOM 2459 N N . TRP A 1 307 ? -27.989 -4.812 -18.149 1.00 64.38 307 TRP A N 1
ATOM 2460 C CA . TRP A 1 307 ? -28.869 -4.468 -17.036 1.00 64.38 307 TRP A CA 1
ATOM 2461 C C . TRP A 1 307 ? -28.103 -3.771 -15.925 1.00 64.38 307 TRP A C 1
ATOM 2463 O O . TRP A 1 307 ? -27.063 -4.260 -15.505 1.00 64.38 307 TRP A O 1
ATOM 2473 N N . GLN A 1 308 ? -28.667 -2.681 -15.416 1.00 63.41 308 GLN A N 1
ATOM 2474 C CA . GLN A 1 308 ? -28.277 -2.063 -14.156 1.00 63.41 308 GLN A CA 1
ATOM 2475 C C . GLN A 1 308 ? -29.200 -2.579 -13.050 1.00 63.41 308 GLN A C 1
ATOM 2477 O O . GLN A 1 308 ? -30.423 -2.422 -13.140 1.00 63.41 308 GLN A O 1
ATOM 2482 N N . LEU A 1 309 ? -28.629 -3.205 -12.024 1.00 64.94 309 LEU A N 1
ATOM 2483 C CA . LEU A 1 309 ? -29.371 -3.695 -10.862 1.00 64.94 309 LEU A CA 1
ATOM 2484 C C . LEU A 1 309 ? -29.503 -2.603 -9.789 1.00 64.94 309 LEU A C 1
ATOM 2486 O O . LEU A 1 309 ? -28.638 -1.743 -9.661 1.00 64.94 309 LEU A O 1
ATOM 2490 N N . GLY A 1 310 ? -30.598 -2.617 -9.022 1.00 57.50 310 GLY A N 1
ATOM 2491 C CA . GLY A 1 310 ? -30.812 -1.655 -7.939 1.00 57.50 310 GLY A CA 1
ATOM 2492 C C . GLY A 1 310 ? -31.696 -2.174 -6.803 1.00 57.50 310 GLY A C 1
ATOM 2493 O O . GLY A 1 310 ? -32.565 -3.033 -7.001 1.00 57.50 310 GLY A O 1
ATOM 2494 N N . ASN A 1 311 ? -31.492 -1.603 -5.611 1.00 55.12 311 ASN A N 1
ATOM 2495 C CA . ASN A 1 311 ? -32.273 -1.865 -4.401 1.00 55.12 311 ASN A CA 1
ATOM 2496 C C . ASN A 1 311 ? -33.240 -0.716 -4.081 1.00 55.12 311 ASN A C 1
ATOM 2498 O O . ASN A 1 311 ? -33.082 0.416 -4.530 1.00 55.12 311 ASN A O 1
ATOM 2502 N N . VAL A 1 312 ? -34.301 -1.019 -3.328 1.00 39.25 312 VAL A N 1
ATOM 2503 C CA . VAL A 1 312 ? -35.305 -0.019 -2.931 1.00 39.25 312 VAL A CA 1
ATOM 2504 C C . VAL A 1 312 ? -34.710 0.864 -1.832 1.00 39.25 312 VAL A C 1
ATOM 2506 O O . VAL A 1 312 ? -34.618 0.411 -0.697 1.00 39.25 312 VAL A O 1
ATOM 2509 N N . GLY A 1 313 ? -34.343 2.102 -2.175 1.00 44.78 313 GLY A N 1
ATOM 2510 C CA . GLY A 1 313 ? -33.918 3.137 -1.221 1.00 44.78 313 GLY A CA 1
ATOM 2511 C C . GLY A 1 313 ? -32.582 3.816 -1.532 1.00 44.78 313 GLY A C 1
ATOM 2512 O O . GLY A 1 313 ? -32.356 4.912 -1.033 1.00 44.78 313 GLY A O 1
ATOM 2513 N N . ASP A 1 314 ? -31.743 3.234 -2.392 1.00 42.84 314 ASP A N 1
ATOM 2514 C CA . ASP A 1 314 ? -30.425 3.793 -2.713 1.00 42.84 314 ASP A CA 1
ATOM 2515 C C . ASP A 1 314 ? -30.441 4.592 -4.018 1.00 42.84 314 ASP A C 1
ATOM 2517 O O . ASP A 1 314 ? -30.631 4.043 -5.103 1.00 42.84 314 ASP A O 1
ATOM 2521 N N . ASN A 1 315 ? -30.163 5.894 -3.91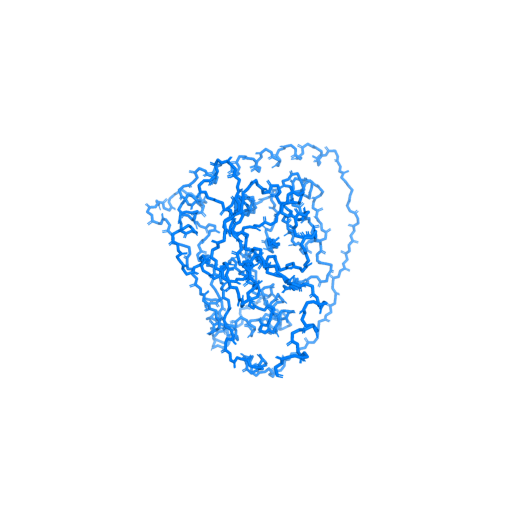9 1.00 40.28 315 ASN A N 1
ATOM 2522 C CA . ASN A 1 315 ? -29.836 6.737 -5.075 1.00 40.28 315 ASN A CA 1
ATOM 2523 C C . ASN A 1 315 ? -28.393 6.516 -5.581 1.00 40.28 315 ASN A C 1
ATOM 2525 O O . ASN A 1 315 ? -28.048 7.022 -6.644 1.00 40.28 315 ASN A O 1
ATOM 2529 N N . ASN A 1 316 ? -27.585 5.723 -4.862 1.00 42.44 316 ASN A N 1
ATOM 2530 C CA . ASN A 1 316 ? -26.205 5.352 -5.199 1.00 42.44 316 ASN A CA 1
ATOM 2531 C C . ASN A 1 316 ? -26.070 3.838 -5.448 1.00 42.44 316 ASN A C 1
ATOM 2533 O O . ASN A 1 316 ? -25.195 3.179 -4.891 1.00 42.44 316 ASN A O 1
ATOM 2537 N N . ALA A 1 317 ? -26.962 3.254 -6.253 1.00 40.47 317 ALA A N 1
ATOM 2538 C CA . ALA A 1 317 ? -26.878 1.834 -6.583 1.00 40.47 317 ALA A CA 1
ATOM 2539 C C . ALA A 1 317 ? -25.521 1.502 -7.236 1.00 40.47 317 ALA A C 1
ATOM 2541 O O . ALA A 1 317 ? -25.199 2.025 -8.307 1.00 40.47 317 ALA A O 1
ATOM 2542 N N . LEU A 1 318 ? -24.754 0.625 -6.574 1.00 39.25 318 LEU A N 1
ATOM 2543 C CA . LEU A 1 318 ? -23.590 -0.081 -7.113 1.00 39.25 318 LEU A CA 1
ATOM 2544 C C . LEU A 1 318 ? -23.867 -0.487 -8.565 1.00 39.25 318 LEU A C 1
ATOM 2546 O O . LEU A 1 318 ? -24.854 -1.161 -8.863 1.00 39.25 318 LEU A O 1
ATOM 2550 N N . THR A 1 319 ? -23.017 -0.026 -9.476 1.00 41.53 319 THR A N 1
ATOM 2551 C CA . THR A 1 319 ? -23.107 -0.267 -10.918 1.00 41.53 319 THR A CA 1
ATOM 2552 C C . THR A 1 319 ? -22.677 -1.697 -11.242 1.00 41.53 319 THR A C 1
ATOM 2554 O O . THR A 1 319 ? -21.660 -1.936 -11.884 1.00 41.53 319 THR A O 1
ATOM 2557 N N . ASP A 1 320 ? -23.463 -2.674 -10.797 1.00 44.34 320 ASP A N 1
ATOM 2558 C CA . ASP A 1 320 ? -23.328 -4.050 -11.256 1.00 44.34 320 ASP A CA 1
ATOM 2559 C C . ASP A 1 320 ? -24.050 -4.168 -12.603 1.00 44.34 320 ASP A C 1
ATOM 2561 O O . ASP A 1 320 ? -25.284 -4.208 -12.679 1.00 44.34 320 ASP A O 1
ATOM 2565 N N . VAL A 1 321 ? -23.267 -4.171 -13.685 1.00 44.31 321 VAL A N 1
ATOM 2566 C CA . VAL A 1 321 ? -23.758 -4.447 -15.037 1.00 44.31 321 VAL A CA 1
ATOM 2567 C C . VAL A 1 321 ? -23.775 -5.959 -15.238 1.00 44.31 321 VAL A C 1
ATOM 2569 O O . VAL A 1 321 ? -22.728 -6.608 -15.230 1.00 44.31 321 VAL A O 1
ATOM 2572 N N . VAL A 1 322 ? -24.968 -6.532 -15.413 1.00 49.03 322 VAL A N 1
ATOM 2573 C CA . VAL A 1 322 ? -25.127 -7.964 -15.710 1.00 49.03 322 VAL A CA 1
ATOM 2574 C C . VAL A 1 322 ? -25.329 -8.155 -17.210 1.00 49.03 322 VAL A C 1
ATOM 2576 O O . VAL A 1 322 ? -26.281 -7.627 -17.793 1.00 49.03 322 VAL A O 1
ATOM 2579 N N . LYS A 1 323 ? -24.440 -8.932 -17.839 1.00 47.03 323 LYS A N 1
ATOM 2580 C CA . LYS A 1 323 ? -24.533 -9.338 -19.253 1.00 47.03 323 LYS A CA 1
ATOM 2581 C C . LYS A 1 323 ? -25.180 -10.715 -19.332 1.00 47.03 323 LYS A C 1
ATOM 2583 O O . LYS A 1 323 ? -24.705 -11.627 -18.667 1.00 47.03 323 LYS A O 1
ATOM 2588 N N . LEU A 1 324 ? -26.224 -10.868 -20.152 1.00 48.91 324 LEU A N 1
ATOM 2589 C CA . LEU A 1 324 ? -26.951 -12.133 -20.319 1.00 48.91 324 LEU A CA 1
ATOM 2590 C C . LEU A 1 324 ? -26.751 -12.740 -21.701 1.00 48.91 324 LEU A C 1
ATOM 2592 O O . LEU A 1 324 ? -27.361 -12.309 -22.675 1.00 48.91 324 LEU A O 1
ATOM 2596 N N . GLY A 1 325 ? -25.889 -13.755 -21.777 1.00 39.66 325 GLY A N 1
ATOM 2597 C CA . GLY A 1 325 ? -25.712 -14.569 -22.976 1.00 39.66 325 GLY A CA 1
ATOM 2598 C C . GLY A 1 325 ? -26.894 -15.517 -23.190 1.00 39.66 325 GLY A C 1
ATOM 2599 O O . GLY A 1 325 ? -27.271 -16.263 -22.280 1.00 39.66 325 GLY A O 1
ATOM 2600 N N . LEU A 1 326 ? -27.460 -15.496 -24.400 1.00 39.12 326 LEU A N 1
ATOM 2601 C CA . LEU A 1 326 ? -28.356 -16.544 -24.894 1.00 39.12 326 LEU A CA 1
ATOM 2602 C C . LEU A 1 326 ? -27.630 -17.895 -24.855 1.00 39.12 326 LEU A C 1
ATOM 2604 O O . LEU A 1 326 ? -26.420 -17.975 -25.076 1.00 39.12 326 LEU A O 1
ATOM 2608 N N . THR A 1 327 ? -28.364 -18.963 -24.558 1.00 39.56 327 THR A N 1
ATOM 2609 C CA . THR A 1 327 ? -27.823 -20.323 -24.564 1.00 39.56 327 THR A CA 1
ATOM 2610 C C . THR A 1 327 ? -27.248 -20.675 -25.937 1.00 39.56 327 THR A C 1
ATOM 2612 O O . THR A 1 327 ? -27.844 -20.353 -26.961 1.00 39.56 327 THR A O 1
ATOM 2615 N N . LEU A 1 328 ? -26.120 -21.396 -25.959 1.00 34.38 328 LEU A N 1
ATOM 2616 C CA . LEU A 1 328 ? -25.444 -21.908 -27.166 1.00 34.38 328 LEU A CA 1
ATOM 2617 C C . LEU A 1 328 ? -26.393 -22.629 -28.153 1.00 34.38 328 LEU A C 1
ATOM 2619 O O . LEU A 1 328 ? -26.119 -22.664 -29.351 1.00 34.38 328 LEU A O 1
ATOM 2623 N N . LEU A 1 329 ? -27.526 -23.150 -27.666 1.00 34.22 329 LEU A N 1
ATOM 2624 C CA . LEU A 1 329 ? -28.566 -23.779 -28.483 1.00 34.22 329 LEU A CA 1
ATOM 2625 C C . LEU A 1 329 ? -29.283 -22.803 -29.441 1.00 34.22 329 LEU A C 1
ATOM 2627 O O . LEU A 1 329 ? -29.611 -23.194 -30.558 1.00 34.22 329 LEU A O 1
ATOM 2631 N N . ASP A 1 330 ? -29.469 -21.535 -29.060 1.00 38.84 330 ASP A N 1
ATOM 2632 C CA . ASP A 1 330 ? -30.154 -20.538 -29.904 1.00 38.84 330 ASP A CA 1
ATOM 2633 C C . ASP A 1 330 ? -29.237 -19.986 -31.007 1.00 38.84 330 ASP A C 1
ATOM 2635 O O . ASP A 1 330 ? -29.702 -19.515 -32.048 1.00 38.84 330 ASP A O 1
ATOM 2639 N N . PHE A 1 331 ? -27.918 -20.073 -30.807 1.00 36.91 331 PHE A N 1
ATOM 2640 C CA . PHE A 1 331 ? -26.927 -19.637 -31.792 1.00 36.91 331 PHE A CA 1
ATOM 2641 C C . PHE A 1 331 ? -26.781 -20.647 -32.942 1.00 36.91 331 PHE A C 1
ATOM 2643 O O . PHE A 1 331 ? -26.580 -20.248 -34.089 1.00 36.91 331 PHE A O 1
ATOM 2650 N N . GLN A 1 332 ? -26.965 -21.949 -32.678 1.00 31.73 332 GLN A N 1
ATOM 2651 C CA . GLN A 1 332 ? -26.900 -22.982 -33.721 1.00 31.73 332 GLN A CA 1
ATOM 2652 C C . GLN A 1 332 ? -28.122 -23.005 -34.652 1.00 31.73 332 GLN A C 1
ATOM 2654 O O . GLN A 1 332 ? -27.985 -23.416 -35.802 1.00 31.73 332 GLN A O 1
ATOM 2659 N N . GLN A 1 333 ? -29.292 -22.513 -34.227 1.00 34.56 333 GLN A N 1
ATOM 2660 C CA . GLN A 1 333 ? -30.463 -22.443 -35.115 1.00 34.56 333 GLN A CA 1
ATOM 2661 C C . GLN A 1 333 ? -30.441 -21.249 -36.081 1.00 34.56 333 GLN A C 1
ATOM 2663 O O . GLN A 1 333 ? -31.066 -21.318 -37.137 1.00 34.56 333 GLN A O 1
ATOM 2668 N N . LYS A 1 334 ? -29.694 -20.177 -35.783 1.00 35.44 334 LYS A N 1
ATOM 2669 C CA . LYS A 1 334 ? -29.610 -18.996 -36.663 1.00 35.44 334 LYS A CA 1
ATOM 2670 C C . LYS A 1 334 ? -28.541 -19.078 -37.755 1.00 35.44 334 LYS A C 1
ATOM 2672 O O . LYS A 1 334 ? -28.649 -18.347 -38.731 1.00 35.44 334 LYS A O 1
ATOM 2677 N N . ILE A 1 335 ? -27.562 -19.978 -37.640 1.00 34.81 335 ILE A N 1
ATOM 2678 C CA . ILE A 1 335 ? -26.529 -20.179 -38.676 1.00 34.81 335 ILE A CA 1
ATOM 2679 C C . ILE A 1 335 ? -27.022 -21.085 -39.826 1.00 34.81 335 ILE A C 1
ATOM 2681 O O . ILE A 1 335 ? -26.410 -21.117 -40.884 1.00 34.81 335 ILE A O 1
ATOM 2685 N N . PHE A 1 336 ? -28.172 -21.757 -39.689 1.00 31.78 336 PHE A N 1
ATOM 2686 C CA . PHE A 1 336 ? -28.745 -22.576 -40.771 1.00 31.78 336 PHE A CA 1
ATOM 2687 C C . PHE A 1 336 ? -29.704 -21.833 -41.724 1.00 31.78 336 PHE A C 1
ATOM 2689 O O . PHE A 1 336 ? -30.250 -22.461 -42.627 1.00 31.78 336 PHE A O 1
ATOM 2696 N N . PHE A 1 337 ? -29.896 -20.516 -41.568 1.00 35.56 337 PHE A N 1
ATOM 2697 C CA . PHE A 1 337 ? -30.749 -19.706 -42.458 1.00 35.56 337 PHE A CA 1
ATOM 2698 C C . PHE A 1 337 ? -30.175 -18.315 -42.795 1.00 35.56 337 PHE A C 1
ATOM 2700 O O . PHE A 1 337 ? -30.934 -17.356 -42.949 1.00 35.56 337 PHE A O 1
ATOM 2707 N N . LEU A 1 338 ? -28.852 -18.201 -42.948 1.00 35.22 338 L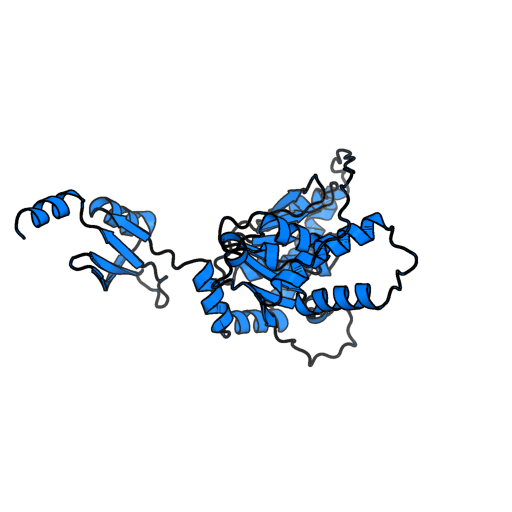EU A N 1
ATOM 2708 C CA . LEU A 1 338 ? -28.215 -17.053 -43.608 1.00 35.22 338 LEU A CA 1
ATOM 2709 C C . LEU A 1 338 ? -27.183 -17.511 -44.634 1.00 35.22 338 LEU A C 1
ATOM 2711 O O . LEU A 1 338 ? -26.342 -18.361 -44.267 1.00 35.22 338 LEU A O 1
#

Foldseek 3Di:
DEEEEEPLPDLLPDPLSLLLLLLVLVVCVQVLLVYDQEHEYEDADLCPPVLRQVLCVVSRYHYDYPQQSAQADWQPAQYEYEYQVHQLLNVLSPLVNQQDQNGQQSYKYWYADLVVLLVVLVCCVPPVCPDPPDDPQRVLSSNNSNQSSQLQNVFKDWADLDQPPPDDPPDPDDPSVSCPRITIIHGHDVPPPDSVVSGDDDDDDDDDDGDDDHDDDDDDPVSVVSNVVSNVSSVVSSVCCVPDPSSVSSSVCCVVPPVNSVSSCVNNDLQAAEDEDDVVVVCCLCPVVVFPDWDFPAAPDVVWTWIATDDPPDPPRRRHTYTYHYPPVVVVVVVVPD

Radius of gyration: 24.28 Å; chains: 1; bounding box: 67×50×76 Å

Secondary structure (DSSP, 8-state):
--EEEES---TTT-HHHHHHHHHHHHHTT-GGG---SSEEEEE--S---HHHHHHHHHTTEEEEE-TTS------SS-EEEEETT--HHHHHHHHHHT-SHHHHTTEEEEEE-HHHHHHHHHHHHHH----TT--HHHHHHHHHHHHHHHHHGGGEEEEE----TTS-TTSSS-GGGGTTTEEEEEE--TT---SGGGSPP-S-----------------HHHHHHHHHHHHHHHHHHHHHHHSHHHHHHHHHHHH-HHHHHHHHHHH----EEEESHHHHHHIIIIIS--SEEEEEEEEETTEEEEEEE-TT-TT----EEEEEPPHHHHHHHGGG-

InterPro domains:
  IPR012942 SRR1-like domain [PF07985] (3-165)
  IPR040044 SRR1-like protein [PTHR28626] (1-190)

Organism: NCBI:txid325984

pLDDT: mean 72.26, std 19.18, range [26.67, 96.56]

Sequence (338 aa):
MPMVIYGLGSIQCSYAARFQLAYALLLREVAELKIDREITICCDDISSNPVEEKAIKAHGCKVVLMTDGRFRWTADDPTLFFLPFTRTEVLGDLLEVNWCPSRLERMIILGRSLELMAETLDEMVSTSDMGPKMTVKKLTYVMDRLRYVWGIREHTIELEIEDTSSVDKSQGYSPEEMFQNMYWHVFDFAGVEDMDILLPSTENCFKWVDCSTSYPYRMDEEDVKELPRLQHEMEVTIMDLRESEYYLKLRDDLNGDQLLRSEISRRIGSKEHVQMGGMTSLDLATKALQAKRAKVIGHALAGVPLWQLGNVGDNNALTDVVKLGLTLLDFQQKIFFL